Protein 3PYF (pdb70)

Secondary structure (DSSP, 8-state):
-EEEEEEEEEEEEEEEPPP-TTS---EEEEEEEEEEEEEEEEEE-SS-EEEEESTTGGGS--STTSHHHHHHHHHHHHTT----EEEEEEE-SPTTSSS-HHHHHHHHHHHHHHHHTT----HHHHHHHHHHH-TTHHHHHHBSEEEE-SSSSPPEEE--SS-EEEEEEE-SS---HHHHHHHHHHHHHHS-------HHHHHHHHHHT-HHHHGGG-EETTHHHHHHH-THHHHHHHHHHHTT-SEEEE-TTSSEEEEEESSHHHHHHHHHHHHHTTSSSEEEEEEE--B-SEE-

InterPro domains:
  IPR004424 4-diphosphocytidyl-2C-methyl-D-erythritol kinase [MF_00061] (18-304)
  IPR004424 4-diphosphocytidyl-2C-methyl-D-erythritol kinase [PIRSF010376] (18-303)
  IPR004424 4-diphosphocytidyl-2C-methyl-D-erythritol kinase [TIGR00154] (18-286)
  IPR006204 GHMP kinase N-terminal domain [PF00288] (82-160)
  IPR013750 GHMP kinase, C-terminal domain [PF08544] (219-292)
  IPR014721 Small ribosomal subunit protein uS5 domain 2-type fold, subgroup [G3DSA:3.30.230.10] (2-175)
  IPR020568 Ribosomal protein uS5 domain 2-type superfamily [SSF54211] (17-171)
  IPR036554 GHMP kinase, C-terminal domain superfamily [G3DSA:3.30.70.890] (176-318)
  IPR036554 GHMP kinase, C-terminal domain superfamily [SSF55060] (179-299)

Sequence (296 aa):
SVTVRVPGKVNLYLAVGDRREDGYHELTTVFHAVSLVDEVTVRNADVLSLELVGEGADQLPTDERNLAWQAAELMAEHVGRAPDVSIMIDKSIPVAGGMAGGSADAAAVLVAMNSLWELNVPRRDLRMLAARLGSDVPFALHGGTALGTGRGEELATVLSRNTFHWVLAFADSGLLTSAVYNELDRLREVGDPPRLGEPGPVLAALAAGDPDQLAPLLGNEMQAAAVSLDPALARALRAGVEAGALAGIVSGSGPTCAFLCTSASSAIDVGAQLSGAGVCRTVRVATGPVPGARVV

Solvent-accessible surface area: 12961 Å² total; per-residue (Å²): 101,20,45,0,72,0,4,0,21,0,10,0,8,8,18,2,22,86,144,114,128,159,31,90,11,82,45,47,9,0,23,0,0,0,39,3,18,0,56,0,31,0,140,97,37,136,106,19,53,14,104,19,55,41,131,14,6,139,122,48,41,71,44,101,179,10,41,0,36,60,0,0,68,20,0,0,118,72,50,75,106,55,32,58,0,22,4,80,0,74,11,47,1,15,21,79,2,35,2,26,11,34,13,0,1,0,0,0,0,0,17,0,0,16,42,24,18,141,60,110,23,56,106,150,38,5,98,79,0,0,64,148,23,22,110,44,0,31,5,6,3,63,0,20,1,0,37,6,79,24,128,68,105,132,39,52,81,14,144,29,189,70,65,1,42,0,0,0,0,2,22,114,91,45,54,138,78,72,41,0,55,98,18,1,22,113,38,39,152,110,40,140,24,95,137,46,57,130,26,42,67,3,41,53,0,0,46,42,5,51,24,91,79,0,6,106,59,16,5,9,8,6,38,28,0,0,36,49,76,50,76,45,11,31,133,6,18,133,16,0,66,144,10,42,6,57,18,17,11,0,1,15,9,10,9,0,2,0,0,0,1,67,43,52,87,25,3,113,78,1,6,65,89,3,74,72,68,57,68,23,112,23,31,87,73,4,47,0,40,26,75,7,7,71,76,95

Structure (mmCIF, N/CA/C/O backbone):
data_3PYF
#
_entry.id   3PYF
#
_cell.length_a   52.960
_cell.length_b   73.485
_cell.length_c   106.333
_cell.angle_alpha   90.00
_cell.angle_beta   90.00
_cell.angle_gamma   90.00
#
_symmetry.space_group_name_H-M   'P 21 21 21'
#
loop_
_entity.id
_entity.type
_entity.pdbx_description
1 polymer '4-diphosphocytidyl-2-C-methyl-D-erythritol kinase'
2 non-polymer 'PHOSPHOAMINOPHOSPHONIC ACID-ADENYLATE ESTER'
3 water water
#
loop_
_atom_site.group_PDB
_atom_site.id
_atom_site.type_symbol
_atom_site.label_atom_id
_atom_site.label_alt_id
_atom_site.label_comp_id
_atom_site.label_asym_id
_atom_site.label_entity_id
_atom_site.label_seq_id
_atom_site.pdbx_PDB_ins_code
_atom_site.Cartn_x
_atom_site.Cartn_y
_atom_site.Cartn_z
_atom_site.occupancy
_atom_site.B_iso_or_equiv
_atom_site.auth_seq_id
_atom_site.auth_comp_id
_atom_site.auth_asym_id
_atom_site.auth_atom_id
_atom_site.pdbx_PDB_model_num
ATOM 1 N N . SER A 1 5 ? 8.404 6.117 15.773 1.00 28.69 5 SER A N 1
ATOM 2 C CA . SER A 1 5 ? 7.762 4.891 14.987 1.00 26.61 5 SER A CA 1
ATOM 3 C C . SER A 1 5 ? 8.153 3.388 15.287 1.00 24.72 5 SER A C 1
ATOM 4 O O . SER A 1 5 ? 9.354 3.073 15.460 1.00 23.45 5 SER A O 1
ATOM 7 N N . VAL A 1 6 ? 7.163 2.436 15.401 1.00 20.09 6 VAL A N 1
ATOM 8 C CA . VAL A 1 6 ? 7.489 1.037 15.723 1.00 18.92 6 VAL A CA 1
ATOM 9 C C . VAL A 1 6 ? 6.749 0.172 14.710 1.00 15.52 6 VAL A C 1
ATOM 10 O O . VAL A 1 6 ? 5.579 0.465 14.415 1.00 19.59 6 VAL A O 1
ATOM 14 N N . THR A 1 7 ? 7.466 -0.828 14.227 1.00 16.92 7 THR A N 1
ATOM 15 C CA . THR A 1 7 ? 6.829 -1.775 13.260 1.00 15.77 7 THR A CA 1
ATOM 16 C C . THR A 1 7 ? 6.811 -3.135 13.955 1.00 14.30 7 THR A C 1
ATOM 17 O O . THR A 1 7 ? 7.821 -3.612 14.512 1.00 16.23 7 THR A O 1
ATOM 21 N N . VAL A 1 8 ? 5.630 -3.797 13.854 1.00 14.47 8 VAL A N 1
ATOM 22 C CA . VAL A 1 8 ? 5.460 -5.126 14.354 1.00 13.94 8 VAL A CA 1
ATOM 23 C C . VAL A 1 8 ? 5.024 -6.091 13.223 1.00 12.68 8 VAL A C 1
ATOM 24 O O . VAL A 1 8 ? 4.161 -5.751 12.426 1.00 15.98 8 VAL A O 1
ATOM 28 N N . ARG A 1 9 ? 5.695 -7.208 13.198 1.00 13.46 9 ARG A N 1
ATOM 29 C CA . ARG A 1 9 ? 5.380 -8.265 12.218 1.00 11.66 9 ARG A CA 1
ATOM 30 C C . ARG A 1 9 ? 4.429 -9.280 12.945 1.00 13.46 9 ARG A C 1
ATOM 31 O O . ARG A 1 9 ? 4.673 -9.679 14.120 1.00 14.64 9 ARG A O 1
ATOM 39 N N . VAL A 1 10 ? 3.387 -9.733 12.253 1.00 13.48 10 VAL A N 1
ATOM 40 C CA . VAL A 1 10 ? 2.463 -10.653 12.902 1.00 11.57 10 VAL A CA 1
ATOM 41 C C . VAL A 1 10 ? 1.988 -11.634 11.802 1.00 12.43 10 VAL A C 1
ATOM 42 O O . VAL A 1 10 ? 1.731 -11.217 10.688 1.00 12.78 10 VAL A O 1
ATOM 46 N N . PRO A 1 11 ? 1.882 -12.925 12.165 1.00 13.46 11 PRO A N 1
ATOM 47 C CA . PRO A 1 11 ? 1.561 -13.932 11.127 1.00 13.16 11 PRO A CA 1
ATOM 48 C C . PRO A 1 11 ? 0.075 -14.265 11.032 1.00 14.44 11 PRO A C 1
ATOM 49 O O . PRO A 1 11 ? -0.691 -14.058 11.959 1.00 13.17 11 PRO A O 1
ATOM 53 N N . GLY A 1 12 ? -0.315 -14.846 9.894 1.00 12.92 12 GLY A N 1
ATOM 54 C CA . GLY A 1 12 ? -1.653 -15.438 9.785 1.00 13.88 12 GLY A CA 1
ATOM 55 C C . GLY A 1 12 ? -1.595 -16.868 10.365 1.00 15.01 12 GLY A C 1
ATOM 56 O O . GLY A 1 12 ? -0.538 -17.372 10.667 1.00 14.21 12 GLY A O 1
ATOM 57 N N . LYS A 1 13 ? -2.746 -17.515 10.500 1.00 14.69 13 LYS A N 1
ATOM 58 C CA . LYS A 1 13 ? -2.796 -18.851 11.103 1.00 13.30 13 LYS A CA 1
ATOM 59 C C . LYS A 1 13 ? -3.533 -19.798 10.223 1.00 15.54 13 LYS A C 1
ATOM 60 O O . LYS A 1 13 ? -4.425 -19.413 9.345 1.00 14.29 13 LYS A O 1
ATOM 66 N N . VAL A 1 14 ? -3.200 -21.053 10.481 1.00 15.37 14 VAL A N 1
ATOM 67 C CA . VAL A 1 14 ? -3.949 -22.166 9.885 1.00 15.13 14 VAL A CA 1
ATOM 68 C C . VAL A 1 14 ? -4.348 -23.077 11.028 1.00 14.49 14 VAL A C 1
ATOM 69 O O . VAL A 1 14 ? -3.595 -23.133 12.036 1.00 15.80 14 VAL A O 1
ATOM 73 N N . ASN A 1 15 ? -5.506 -23.771 10.885 1.00 13.26 15 ASN A N 1
ATOM 74 C CA . ASN A 1 15 ? -5.878 -24.702 11.994 1.00 12.93 15 ASN A CA 1
ATOM 75 C C . ASN A 1 15 ? -5.387 -26.082 11.480 1.00 15.73 15 ASN A C 1
ATOM 76 O O . ASN A 1 15 ? -5.884 -26.536 10.457 1.00 17.70 15 ASN A O 1
ATOM 81 N N . LEU A 1 16 ? -4.517 -26.748 12.241 1.00 13.53 16 LEU A N 1
ATOM 82 C CA . LEU A 1 16 ? -4.108 -28.112 11.862 1.00 15.00 16 LEU A CA 1
ATOM 83 C C . LEU A 1 16 ? -5.117 -29.184 12.261 1.00 14.93 16 LEU A C 1
ATOM 84 O O . LEU A 1 16 ? -5.133 -30.286 11.639 1.00 14.97 16 LEU A O 1
ATOM 89 N N . TYR A 1 17 ? -5.894 -28.892 13.294 1.00 15.36 17 TYR A N 1
ATOM 90 C CA . TYR A 1 17 ? -6.857 -29.775 13.937 1.00 15.59 17 TYR A CA 1
ATOM 91 C C . TYR A 1 17 ? -7.971 -28.929 14.451 1.00 17.80 17 TYR A C 1
ATOM 92 O O . TYR A 1 17 ? -7.736 -27.889 15.140 1.00 16.12 17 TYR A O 1
ATOM 101 N N . LEU A 1 18 ? -9.208 -29.337 14.131 1.00 16.41 18 LEU A N 1
ATOM 102 C CA . LEU A 1 18 ? -10.339 -28.663 14.701 1.00 17.62 18 LEU A CA 1
ATOM 103 C C . LEU A 1 18 ? -11.478 -29.643 14.925 1.00 17.56 18 LEU A C 1
ATOM 104 O O . LEU A 1 18 ? -11.970 -30.216 14.017 1.00 18.24 18 LEU A O 1
ATOM 109 N N . ALA A 1 19 ? -11.801 -29.858 16.199 1.00 18.90 19 ALA A N 1
ATOM 110 C CA . ALA A 1 19 ? -12.899 -30.665 16.604 1.00 21.96 19 ALA A CA 1
ATOM 111 C C . ALA A 1 19 ? -13.999 -29.736 17.064 1.00 18.91 19 ALA A C 1
ATOM 112 O O . ALA A 1 19 ? -13.808 -28.755 17.747 1.00 22.52 19 ALA A O 1
ATOM 114 N N . VAL A 1 20 ? -15.232 -30.006 16.618 1.00 24.52 20 VAL A N 1
ATOM 115 C CA . VAL A 1 20 ? -16.289 -29.025 16.882 1.00 24.82 20 VAL A CA 1
ATOM 116 C C . VAL A 1 20 ? -17.359 -29.810 17.679 1.00 28.48 20 VAL A C 1
ATOM 117 O O . VAL A 1 20 ? -17.827 -30.820 17.202 1.00 25.97 20 VAL A O 1
ATOM 121 N N . GLY A 1 21 ? -17.635 -29.336 18.870 1.00 30.43 21 GLY A N 1
ATOM 122 C CA . GLY A 1 21 ? -18.599 -30.004 19.771 1.00 35.06 21 GLY A CA 1
ATOM 123 C C . GLY A 1 21 ? -19.978 -29.993 19.145 1.00 37.51 21 GLY A C 1
ATOM 124 O O . GLY A 1 21 ? -20.278 -29.128 18.310 1.00 36.86 21 GLY A O 1
ATOM 125 N N . ASP A 1 22 ? -20.794 -30.984 19.513 1.00 39.89 22 ASP A N 1
ATOM 126 C CA . ASP A 1 22 ? -22.202 -31.038 19.089 1.00 42.39 22 ASP A CA 1
ATOM 127 C C . ASP A 1 22 ? -22.923 -29.758 19.451 1.00 43.28 22 ASP A C 1
ATOM 128 O O . ASP A 1 22 ? -22.682 -29.202 20.511 1.00 43.73 22 ASP A O 1
ATOM 133 N N . ARG A 1 23 ? -23.795 -29.255 18.575 1.00 45.30 23 ARG A N 1
ATOM 134 C CA . ARG A 1 23 ? -24.524 -28.029 18.909 1.00 47.75 23 ARG A CA 1
ATOM 135 C C . ARG A 1 23 ? -25.197 -28.229 20.272 1.00 49.77 23 ARG A C 1
ATOM 136 O O . ARG A 1 23 ? -25.674 -29.320 20.547 1.00 49.59 23 ARG A O 1
ATOM 144 N N . ARG A 1 24 ? -25.153 -27.206 21.126 1.00 52.33 24 ARG A N 1
ATOM 145 C CA . ARG A 1 24 ? -26.030 -27.125 22.302 1.00 55.99 24 ARG A CA 1
ATOM 146 C C . ARG A 1 24 ? -26.901 -25.859 22.108 1.00 58.05 24 ARG A C 1
ATOM 147 O O . ARG A 1 24 ? -27.575 -25.732 21.075 1.00 57.88 24 ARG A O 1
ATOM 155 N N . GLU A 1 25 ? -26.874 -24.922 23.068 1.00 60.51 25 GLU A N 1
ATOM 156 C CA . GLU A 1 25 ? -27.581 -23.629 22.922 1.00 61.91 25 GLU A CA 1
ATOM 157 C C . GLU A 1 25 ? -26.933 -22.457 23.711 1.00 62.67 25 GLU A C 1
ATOM 158 O O . GLU A 1 25 ? -26.062 -22.675 24.566 1.00 63.24 25 GLU A O 1
ATOM 164 N N . ASP A 1 26 ? -27.275 -21.216 23.356 1.00 62.91 26 ASP A N 1
ATOM 165 C CA . ASP A 1 26 ? -28.069 -20.937 22.152 1.00 63.19 26 ASP A CA 1
ATOM 166 C C . ASP A 1 26 ? -27.247 -21.222 20.900 1.00 62.15 26 ASP A C 1
ATOM 167 O O . ASP A 1 26 ? -26.615 -20.323 20.322 1.00 62.95 26 ASP A O 1
ATOM 172 N N . GLY A 1 27 ? -27.240 -22.503 20.524 1.00 60.79 27 GLY A N 1
ATOM 173 C CA . GLY A 1 27 ? -26.617 -22.962 19.291 1.00 58.61 27 GLY A CA 1
ATOM 174 C C . GLY A 1 27 ? -25.102 -22.853 19.267 1.00 57.14 27 GLY A C 1
ATOM 175 O O . GLY A 1 27 ? -24.512 -22.460 18.253 1.00 57.28 27 GLY A O 1
ATOM 176 N N . TYR A 1 28 ? -24.465 -23.212 20.372 1.00 54.57 28 TYR A N 1
ATOM 177 C CA . TYR A 1 28 ? -23.029 -23.053 20.447 1.00 51.79 28 TYR A CA 1
ATOM 178 C C . TYR A 1 28 ? -22.312 -24.344 20.138 1.00 49.40 28 TYR A C 1
ATOM 179 O O . TYR A 1 28 ? -22.855 -25.427 20.401 1.00 48.43 28 TYR A O 1
ATOM 188 N N . HIS A 1 29 ? -21.097 -24.234 19.564 1.00 45.18 29 HIS A N 1
ATOM 189 C CA . HIS A 1 29 ? -20.228 -25.406 19.426 1.00 41.91 29 HIS A CA 1
ATOM 190 C C . HIS A 1 29 ? -18.908 -25.105 20.146 1.00 39.63 29 HIS A C 1
ATOM 191 O O . HIS A 1 29 ? -18.273 -24.035 19.903 1.00 39.21 29 HIS A O 1
ATOM 198 N N . GLU A 1 30 ? -18.526 -26.021 21.040 1.00 37.51 30 GLU A N 1
ATOM 199 C CA . GLU A 1 30 ? -17.254 -25.891 21.796 1.00 37.01 30 GLU A CA 1
ATOM 200 C C . GLU A 1 30 ? -16.130 -26.305 20.847 1.00 32.10 30 GLU A C 1
ATOM 201 O O . GLU A 1 30 ? -16.263 -27.350 20.184 1.00 32.33 30 GLU A O 1
ATOM 207 N N . LEU A 1 31 ? -15.043 -25.519 20.779 1.00 30.57 31 LEU A N 1
ATOM 208 C CA . LEU A 1 31 ? -14.022 -25.800 19.730 1.00 26.08 31 LEU A CA 1
ATOM 209 C C . LEU A 1 31 ? -12.764 -26.259 20.399 1.00 26.48 31 LEU A C 1
ATOM 210 O O . LEU A 1 31 ? -12.361 -25.624 21.397 1.00 26.97 31 LEU A O 1
ATOM 215 N N . THR A 1 32 ? -12.165 -27.317 19.872 1.00 23.10 32 THR A N 1
ATOM 216 C CA . THR A 1 32 ? -10.784 -27.626 20.275 1.00 22.70 32 THR A CA 1
ATOM 217 C C . THR A 1 32 ? -9.890 -27.580 19.059 1.00 21.03 32 THR A C 1
ATOM 218 O O . THR A 1 32 ? -10.167 -28.222 18.057 1.00 19.02 32 THR A O 1
ATOM 222 N N . THR A 1 33 ? -8.905 -26.689 19.158 1.00 20.30 33 THR A N 1
ATOM 223 C CA . THR A 1 33 ? -8.151 -26.402 17.929 1.00 19.65 33 THR A CA 1
ATOM 224 C C . THR A 1 33 ? -6.697 -26.441 18.141 1.00 19.62 33 THR A C 1
ATOM 225 O O . THR A 1 33 ? -6.252 -26.012 19.214 1.00 18.67 33 THR A O 1
ATOM 229 N N . VAL A 1 34 ? -5.962 -26.916 17.128 1.00 14.88 34 VAL A N 1
ATOM 230 C CA . VAL A 1 34 ? -4.549 -26.691 17.126 1.00 13.04 34 VAL A CA 1
ATOM 231 C C . VAL A 1 34 ? -4.274 -25.538 16.093 1.00 14.76 34 VAL A C 1
ATOM 232 O O . VAL A 1 34 ? -4.402 -25.713 14.915 1.00 14.90 34 VAL A O 1
ATOM 236 N N . PHE A 1 35 ? -3.784 -24.434 16.618 1.00 14.11 35 PHE A N 1
ATOM 237 C CA . PHE A 1 35 ? -3.512 -23.225 15.835 1.00 14.39 35 PHE A CA 1
ATOM 238 C C . PHE A 1 35 ? -2.089 -23.229 15.431 1.00 12.67 35 PHE A C 1
ATOM 239 O O . PHE A 1 35 ? -1.202 -23.648 16.237 1.00 13.80 35 PHE A O 1
ATOM 247 N N . HIS A 1 36 ? -1.745 -22.847 14.169 1.00 11.95 36 HIS A N 1
ATOM 248 C CA . HIS A 1 36 ? -0.350 -22.916 13.745 1.00 11.14 36 HIS A CA 1
ATOM 249 C C . HIS A 1 36 ? -0.087 -21.615 13.003 1.00 13.02 36 HIS A C 1
ATOM 250 O O . HIS A 1 36 ? -0.742 -21.335 11.982 1.00 14.73 36 HIS A O 1
ATOM 257 N N . ALA A 1 37 ? 0.881 -20.827 13.498 1.00 12.06 37 ALA A N 1
ATOM 258 C CA . ALA A 1 37 ? 1.232 -19.558 12.773 1.00 13.15 37 ALA A CA 1
ATOM 259 C C . ALA A 1 37 ? 2.216 -19.842 11.683 1.00 13.81 37 ALA A C 1
ATOM 260 O O . ALA A 1 37 ? 3.146 -20.613 11.830 1.00 13.13 37 ALA A O 1
ATOM 262 N N . VAL A 1 38 ? 1.984 -19.228 10.528 1.00 13.20 38 VAL A N 1
ATOM 263 C CA . VAL A 1 38 ? 2.774 -19.480 9.331 1.00 12.99 38 VAL A CA 1
ATOM 264 C C . VAL A 1 38 ? 3.224 -18.152 8.713 1.00 13.50 38 VAL A C 1
ATOM 265 O O . VAL A 1 38 ? 2.660 -17.121 9.032 1.00 13.69 38 VAL A O 1
ATOM 269 N N . SER A 1 39 ? 4.220 -18.263 7.836 1.00 12.84 39 SER A N 1
ATOM 270 C CA . SER A 1 39 ? 4.998 -17.098 7.406 1.00 12.61 39 SER A CA 1
ATOM 271 C C . SER A 1 39 ? 4.316 -16.274 6.296 1.00 14.45 39 SER A C 1
ATOM 272 O O . SER A 1 39 ? 5.033 -15.690 5.405 1.00 16.52 39 SER A O 1
ATOM 275 N N . LEU A 1 40 ? 2.994 -16.163 6.329 1.00 14.71 40 LEU A N 1
ATOM 276 C CA . LEU A 1 40 ? 2.349 -15.086 5.512 1.00 13.82 40 LEU A CA 1
ATOM 277 C C . LEU A 1 40 ? 2.057 -14.043 6.600 1.00 14.74 40 LEU A C 1
ATOM 278 O O . LEU A 1 40 ? 1.397 -14.376 7.596 1.00 14.08 40 LEU A O 1
ATOM 283 N N . VAL A 1 41 ? 2.555 -12.820 6.381 1.00 14.75 41 VAL A N 1
ATOM 284 C CA . VAL A 1 41 ? 2.540 -11.886 7.535 1.00 15.57 41 VAL A CA 1
ATOM 285 C C . VAL A 1 41 ? 1.992 -10.542 7.141 1.00 15.67 41 VAL A C 1
ATOM 286 O O . VAL A 1 41 ? 1.974 -10.185 5.935 1.00 17.15 41 VAL A O 1
ATOM 290 N N . ASP A 1 42 ? 1.563 -9.771 8.154 1.00 13.93 42 ASP A N 1
ATOM 291 C CA . ASP A 1 42 ? 1.348 -8.320 7.965 1.00 13.80 42 ASP A CA 1
ATOM 292 C C . ASP A 1 42 ? 2.432 -7.626 8.802 1.00 15.20 42 ASP A C 1
ATOM 293 O O . ASP A 1 42 ? 2.955 -8.192 9.818 1.00 14.73 42 ASP A O 1
ATOM 298 N N . GLU A 1 43 ? 2.779 -6.417 8.392 1.00 15.10 43 GLU A N 1
ATOM 299 C CA . GLU A 1 43 ? 3.636 -5.556 9.203 1.00 15.74 43 GLU A CA 1
ATOM 300 C C . GLU A 1 43 ? 2.895 -4.294 9.483 1.00 15.57 43 GLU A C 1
ATOM 301 O O . GLU A 1 43 ? 2.378 -3.577 8.573 1.00 17.67 43 GLU A O 1
ATOM 307 N N . VAL A 1 44 ? 2.790 -3.996 10.768 1.00 15.06 44 VAL A N 1
ATOM 308 C CA . VAL A 1 44 ? 2.014 -2.870 11.268 1.00 14.09 44 VAL A CA 1
ATOM 309 C C . VAL A 1 44 ? 2.932 -1.824 11.873 1.00 14.77 44 VAL A C 1
ATOM 310 O O . VAL A 1 44 ? 3.712 -2.142 12.725 1.00 17.55 44 VAL A O 1
ATOM 314 N N . THR A 1 45 ? 2.845 -0.626 11.329 1.00 14.92 45 THR A N 1
ATOM 315 C CA . THR A 1 45 ? 3.725 0.486 11.802 1.00 15.91 45 THR A CA 1
ATOM 316 C C . THR A 1 45 ? 2.881 1.556 12.461 1.00 16.09 45 THR A C 1
ATOM 317 O O . THR A 1 45 ? 1.889 2.043 11.931 1.00 16.81 45 THR A O 1
ATOM 321 N N . VAL A 1 46 ? 3.247 1.903 13.721 1.00 18.27 46 VAL A N 1
ATOM 322 C CA . VAL A 1 46 ? 2.458 2.823 14.537 1.00 17.49 46 VAL A CA 1
ATOM 323 C C . VAL A 1 46 ? 3.380 3.988 14.909 1.00 18.43 46 VAL A C 1
ATOM 324 O O . VAL A 1 46 ? 4.503 3.770 15.204 1.00 19.51 46 VAL A O 1
ATOM 328 N N . ARG A 1 47 ? 2.832 5.202 14.774 1.00 19.47 47 ARG A N 1
ATOM 329 C CA . ARG A 1 47 ? 3.594 6.400 15.131 1.00 21.41 47 ARG A CA 1
ATOM 330 C C . ARG A 1 47 ? 2.731 7.249 15.983 1.00 21.44 47 ARG A C 1
ATOM 331 O O . ARG A 1 47 ? 1.531 7.154 15.949 1.00 19.82 47 ARG A O 1
ATOM 339 N N . ASN A 1 48 ? 3.314 8.177 16.776 1.00 22.49 48 ASN A N 1
ATOM 340 C CA . ASN A 1 48 ? 2.406 9.151 17.396 1.00 23.99 48 ASN A CA 1
ATOM 341 C C . ASN A 1 48 ? 1.727 10.089 16.379 1.00 25.16 48 ASN A C 1
ATOM 342 O O . ASN A 1 48 ? 2.291 10.394 15.303 1.00 27.20 48 ASN A O 1
ATOM 347 N N . ALA A 1 49 ? 0.525 10.552 16.681 1.00 24.93 49 ALA A N 1
ATOM 348 C CA . ALA A 1 49 ? -0.188 11.408 15.755 1.00 26.97 49 ALA A CA 1
ATOM 349 C C . ALA A 1 49 ? -1.109 12.318 16.542 1.00 29.05 49 ALA A C 1
ATOM 350 O O . ALA A 1 49 ? -1.205 12.198 17.752 1.00 28.55 49 ALA A O 1
ATOM 352 N N . ASP A 1 50 ? -1.755 13.246 15.850 1.00 29.61 50 ASP A N 1
ATOM 353 C CA . ASP A 1 50 ? -2.733 14.090 16.484 1.00 31.20 50 ASP A CA 1
ATOM 354 C C . ASP A 1 50 ? -4.025 13.441 16.769 1.00 30.38 50 ASP A C 1
ATOM 355 O O . ASP A 1 50 ? -4.700 13.801 17.749 1.00 28.97 50 ASP A O 1
ATOM 360 N N . VAL A 1 51 ? -4.415 12.493 15.882 1.00 28.03 51 VAL A N 1
ATOM 361 C CA . VAL A 1 51 ? -5.694 11.830 15.991 1.00 26.86 51 VAL A CA 1
ATOM 362 C C . VAL A 1 51 ? -5.438 10.377 15.552 1.00 25.03 51 VAL A C 1
ATOM 363 O O . VAL A 1 51 ? -4.540 10.168 14.799 1.00 25.78 51 VAL A O 1
ATOM 367 N N . LEU A 1 52 ? -6.228 9.442 16.068 1.00 25.28 52 LEU A N 1
ATOM 368 C CA . LEU A 1 52 ? -6.213 8.036 15.535 1.00 22.05 52 LEU A CA 1
ATOM 369 C C . LEU A 1 52 ? -6.492 7.999 14.003 1.00 22.86 52 LEU A C 1
ATOM 370 O O . LEU A 1 52 ? -7.474 8.556 13.533 1.00 24.53 52 LEU A O 1
ATOM 375 N N . SER A 1 53 ? -5.651 7.325 13.220 1.00 23.09 53 SER A N 1
ATOM 376 C CA . SER A 1 53 ? -5.949 7.070 11.798 1.00 24.39 53 SER A CA 1
ATOM 377 C C . SER A 1 53 ? -5.437 5.709 11.455 1.00 21.69 53 SER A C 1
ATOM 378 O O . SER A 1 53 ? -4.554 5.170 12.152 1.00 20.91 53 SER A O 1
ATOM 381 N N . LEU A 1 54 ? -5.973 5.148 10.361 1.00 20.82 54 LEU A N 1
ATOM 382 C CA . LEU A 1 54 ? -5.575 3.809 9.972 1.00 20.97 54 LEU A CA 1
ATOM 383 C C . LEU A 1 54 ? -5.550 3.735 8.420 1.00 20.96 54 LEU A C 1
ATOM 384 O O . LEU A 1 54 ? -6.457 4.245 7.737 1.00 22.41 54 LEU A O 1
ATOM 389 N N . GLU A 1 55 ? -4.476 3.170 7.888 1.00 20.60 55 GLU A N 1
ATOM 390 C CA . GLU A 1 55 ? -4.417 2.933 6.413 1.00 20.28 55 GLU A CA 1
ATOM 391 C C . GLU A 1 55 ? -3.847 1.540 6.171 1.00 19.04 55 GLU A C 1
ATOM 392 O O . GLU A 1 55 ? -3.049 1.092 6.947 1.00 18.43 55 GLU A O 1
ATOM 398 N N . LEU A 1 56 ? -4.272 0.896 5.095 1.00 19.77 56 LEU A N 1
ATOM 399 C CA . LEU A 1 56 ? -3.781 -0.427 4.780 1.00 20.32 56 LEU A CA 1
ATOM 400 C C . LEU A 1 56 ? -3.355 -0.428 3.342 1.00 19.99 56 LEU A C 1
ATOM 401 O O . LEU A 1 56 ? -4.020 0.192 2.482 1.00 20.43 56 LEU A O 1
ATOM 406 N N . VAL A 1 57 ? -2.278 -1.151 3.072 1.00 19.89 57 VAL A N 1
ATOM 407 C CA . VAL A 1 57 ? -1.784 -1.318 1.685 1.00 20.64 57 VAL A CA 1
ATOM 408 C C . VAL A 1 57 ? -1.531 -2.798 1.442 1.00 20.40 57 VAL A C 1
ATOM 409 O O . VAL A 1 57 ? -1.219 -3.550 2.389 1.00 23.29 57 VAL A O 1
ATOM 413 N N . GLY A 1 58 ? -1.678 -3.257 0.204 1.00 18.44 58 GLY A N 1
ATOM 414 C CA . GLY A 1 58 ? -1.394 -4.605 -0.144 1.00 19.36 58 GLY A CA 1
ATOM 415 C C . GLY A 1 58 ? -2.582 -5.225 -0.864 1.00 18.84 58 GLY A C 1
ATOM 416 O O . GLY A 1 58 ? -3.630 -4.596 -0.980 1.00 19.42 58 GLY A O 1
ATOM 417 N N . GLU A 1 59 ? -2.430 -6.453 -1.359 1.00 20.34 59 GLU A N 1
ATOM 418 C CA . GLU A 1 59 ? -3.526 -6.995 -2.213 1.00 20.76 59 GLU A CA 1
ATOM 419 C C . GLU A 1 59 ? -4.761 -7.182 -1.374 1.00 22.28 59 GLU A C 1
ATOM 420 O O . GLU A 1 59 ? -4.646 -7.692 -0.287 1.00 24.36 59 GLU A O 1
ATOM 426 N N . GLY A 1 60 ? -5.895 -6.711 -1.843 1.00 22.20 60 GLY A N 1
ATOM 427 C CA . GLY A 1 60 ? -7.173 -6.882 -1.068 1.00 22.51 60 GLY A CA 1
ATOM 428 C C . GLY A 1 60 ? -7.362 -5.793 -0.012 1.00 21.22 60 GLY A C 1
ATOM 429 O O . GLY A 1 60 ? -8.455 -5.637 0.518 1.00 20.55 60 GLY A O 1
ATOM 430 N N . ALA A 1 61 ? -6.347 -4.971 0.248 1.00 19.98 61 ALA A N 1
ATOM 431 C CA . ALA A 1 61 ? -6.463 -4.030 1.368 1.00 20.26 61 ALA A CA 1
ATOM 432 C C . ALA A 1 61 ? -7.530 -2.963 1.158 1.00 22.86 61 ALA A C 1
ATOM 433 O O . ALA A 1 61 ? -8.167 -2.511 2.137 1.00 22.45 61 ALA A O 1
ATOM 435 N N . ASP A 1 62 ? -7.698 -2.564 -0.115 1.00 25.02 62 ASP A N 1
ATOM 436 C CA . ASP A 1 62 ? -8.778 -1.693 -0.479 1.00 27.57 62 ASP A CA 1
ATOM 437 C C . ASP A 1 62 ? -10.179 -2.203 -0.109 1.00 27.68 62 ASP A C 1
ATOM 438 O O . ASP A 1 62 ? -11.086 -1.402 0.031 1.00 30.62 62 ASP A O 1
ATOM 443 N N . GLN A 1 63 ? -10.364 -3.496 0.168 1.00 26.15 63 GLN A N 1
ATOM 444 C CA . GLN A 1 63 ? -11.679 -3.985 0.600 1.00 24.79 63 GLN A CA 1
ATOM 445 C C . GLN A 1 63 ? -11.984 -3.714 2.062 1.00 25.04 63 GLN A C 1
ATOM 446 O O . GLN A 1 63 ? -13.063 -4.075 2.508 1.00 26.42 63 GLN A O 1
ATOM 452 N N . LEU A 1 64 ? -11.002 -3.216 2.818 1.00 22.54 64 LEU A N 1
ATOM 453 C CA . LEU A 1 64 ? -11.162 -3.213 4.275 1.00 22.61 64 LEU A CA 1
ATOM 454 C C . LEU A 1 64 ? -11.509 -1.835 4.851 1.00 22.85 64 LEU A C 1
ATOM 455 O O . LEU A 1 64 ? -10.981 -0.844 4.389 1.00 21.90 64 LEU A O 1
ATOM 460 N N . PRO A 1 65 ? -12.345 -1.818 5.892 1.00 24.54 65 PRO A N 1
ATOM 461 C CA . PRO A 1 65 ? -12.689 -0.571 6.555 1.00 24.84 65 PRO A CA 1
ATOM 462 C C . PRO A 1 65 ? -11.473 0.045 7.225 1.00 25.47 65 PRO A C 1
ATOM 463 O O . PRO A 1 65 ? -10.538 -0.670 7.599 1.00 23.97 65 PRO A O 1
ATOM 467 N N . THR A 1 66 ? -11.470 1.374 7.317 1.00 25.48 66 THR A N 1
ATOM 468 C CA . THR A 1 66 ? -10.366 2.109 7.967 1.00 26.32 66 THR A CA 1
ATOM 469 C C . THR A 1 66 ? -10.897 2.884 9.171 1.00 26.26 66 THR A C 1
ATOM 470 O O . THR A 1 66 ? -10.302 3.868 9.592 1.00 29.32 66 THR A O 1
ATOM 474 N N . ASP A 1 67 ? -11.999 2.430 9.731 1.00 24.39 67 ASP A N 1
ATOM 475 C CA . ASP A 1 67 ? -12.600 3.063 10.924 1.00 24.48 67 ASP A CA 1
ATOM 476 C C . ASP A 1 67 ? -12.802 2.046 11.983 1.00 24.27 67 ASP A C 1
ATOM 477 O O . ASP A 1 67 ? -12.165 0.958 11.967 1.00 21.88 67 ASP A O 1
ATOM 482 N N . GLU A 1 68 ? -13.734 2.305 12.903 1.00 22.91 68 GLU A N 1
ATOM 483 C CA . GLU A 1 68 ? -13.909 1.433 14.046 1.00 23.82 68 GLU A CA 1
ATOM 484 C C . GLU A 1 68 ? -14.410 0.063 13.727 1.00 22.00 68 GLU A C 1
ATOM 485 O O . GLU A 1 68 ? -14.369 -0.779 14.590 1.00 21.62 68 GLU A O 1
ATOM 491 N N . ARG A 1 69 ? -14.873 -0.191 12.482 1.00 20.60 69 ARG A N 1
ATOM 492 C CA . ARG A 1 69 ? -15.241 -1.570 12.098 1.00 20.53 69 ARG A CA 1
ATOM 493 C C . ARG A 1 69 ? -13.972 -2.466 11.961 1.00 20.18 69 ARG A C 1
ATOM 494 O O . ARG A 1 69 ? -14.057 -3.737 12.033 1.00 20.86 69 ARG A O 1
ATOM 502 N N . ASN A 1 70 ? -12.814 -1.811 11.860 1.00 18.05 70 ASN A N 1
ATOM 503 C CA . ASN A 1 70 ? -11.532 -2.553 11.719 1.00 18.29 70 ASN A CA 1
ATOM 504 C C . ASN A 1 70 ? -10.996 -2.961 13.100 1.00 17.78 70 ASN A C 1
ATOM 505 O O . ASN A 1 70 ? -10.920 -2.109 13.992 1.00 18.30 70 ASN A O 1
ATOM 510 N N . LEU A 1 71 ? -10.717 -4.247 13.319 1.00 18.09 71 LEU A N 1
ATOM 511 C CA . LEU A 1 71 ? -10.272 -4.664 14.647 1.00 17.97 71 LEU A CA 1
ATOM 512 C C . LEU A 1 71 ? -8.998 -3.940 15.069 1.00 17.68 71 LEU A C 1
ATOM 513 O O . LEU A 1 71 ? -8.763 -3.800 16.294 1.00 18.64 71 LEU A O 1
ATOM 518 N N . ALA A 1 72 ? -8.139 -3.597 14.106 1.00 16.17 72 ALA A N 1
ATOM 519 C CA . ALA A 1 72 ? -6.884 -2.900 14.476 1.00 16.08 72 ALA A CA 1
ATOM 520 C C . ALA A 1 72 ? -7.196 -1.527 15.108 1.00 16.36 72 ALA A C 1
ATOM 521 O O . ALA A 1 72 ? -6.449 -1.037 16.021 1.00 14.92 72 ALA A O 1
ATOM 523 N N . TRP A 1 73 ? -8.206 -0.850 14.551 1.00 15.55 73 TRP A N 1
ATOM 524 C CA . TRP A 1 73 ? -8.695 0.422 15.136 1.00 16.52 73 TRP A CA 1
ATOM 525 C C . TRP A 1 73 ? -9.222 0.168 16.531 1.00 17.09 73 TRP A C 1
ATOM 526 O O . TRP A 1 73 ? -8.879 0.926 17.477 1.00 17.39 73 TRP A O 1
ATOM 537 N N . GLN A 1 74 ? -10.014 -0.908 16.739 1.00 15.99 74 GLN A N 1
ATOM 538 C CA . GLN A 1 74 ? -10.592 -1.170 18.049 1.00 17.21 74 GLN A CA 1
ATOM 539 C C . GLN A 1 74 ? -9.459 -1.478 19.045 1.00 16.23 74 GLN A C 1
ATOM 540 O O . GLN A 1 74 ? -9.567 -1.129 20.214 1.00 16.88 74 GLN A O 1
ATOM 546 N N . ALA A 1 75 ? -8.406 -2.137 18.557 1.00 14.79 75 ALA A N 1
ATOM 547 C CA . ALA A 1 75 ? -7.248 -2.457 19.377 1.00 14.78 75 ALA A CA 1
ATOM 548 C C . ALA A 1 75 ? -6.596 -1.198 19.865 1.00 14.73 75 ALA A C 1
ATOM 549 O O . ALA A 1 75 ? -6.224 -1.103 21.040 1.00 15.82 75 ALA A O 1
ATOM 551 N N . ALA A 1 76 ? -6.448 -0.244 18.996 1.00 14.69 76 ALA A N 1
ATOM 552 C CA . ALA A 1 76 ? -5.775 1.016 19.421 1.00 14.76 76 ALA A CA 1
ATOM 553 C C . ALA A 1 76 ? -6.646 1.700 20.472 1.00 15.44 76 ALA A C 1
ATOM 554 O O . ALA A 1 76 ? -6.099 2.264 21.467 1.00 17.44 76 ALA A O 1
ATOM 556 N N . GLU A 1 77 ? -7.964 1.712 20.272 1.00 16.44 77 GLU A N 1
ATOM 557 C CA . GLU A 1 77 ? -8.885 2.329 21.261 1.00 16.51 77 GLU A CA 1
ATOM 558 C C . GLU A 1 77 ? -8.809 1.597 22.591 1.00 18.54 77 GLU A C 1
ATOM 559 O O . GLU A 1 77 ? -8.729 2.241 23.680 1.00 20.34 77 GLU A O 1
ATOM 565 N N . LEU A 1 78 ? -8.733 0.253 22.584 1.00 14.59 78 LEU A N 1
ATOM 566 C CA . LEU A 1 78 ? -8.745 -0.481 23.838 1.00 16.36 78 LEU A CA 1
ATOM 567 C C . LEU A 1 78 ? -7.425 -0.313 24.570 1.00 16.67 78 LEU A C 1
ATOM 568 O O . LEU A 1 78 ? -7.453 -0.287 25.823 1.00 18.57 78 LEU A O 1
ATOM 573 N N . MET A 1 79 ? -6.312 -0.280 23.833 1.00 17.52 79 MET A N 1
ATOM 574 C CA . MET A 1 79 ? -4.979 -0.286 24.468 1.00 16.28 79 MET A CA 1
ATOM 575 C C . MET A 1 79 ? -4.889 1.089 25.134 1.00 18.44 79 MET A C 1
ATOM 576 O O . MET A 1 79 ? -4.483 1.218 26.305 1.00 20.71 79 MET A O 1
ATOM 581 N N . ALA A 1 80 ? -5.278 2.121 24.415 1.00 17.33 80 ALA A N 1
ATOM 582 C CA . ALA A 1 80 ? -5.161 3.473 25.013 1.00 19.49 80 ALA A CA 1
ATOM 583 C C . ALA A 1 80 ? -6.070 3.599 26.198 1.00 20.46 80 ALA A C 1
ATOM 584 O O . ALA A 1 80 ? -5.640 4.124 27.235 1.00 20.75 80 ALA A O 1
ATOM 586 N N . GLU A 1 81 ? -7.337 3.161 26.072 1.00 20.36 81 GLU A N 1
ATOM 587 C CA . GLU A 1 81 ? -8.252 3.318 27.234 1.00 21.13 81 GLU A CA 1
ATOM 588 C C . GLU A 1 81 ? -7.687 2.555 28.464 1.00 21.50 81 GLU A C 1
ATOM 589 O O . GLU A 1 81 ? -7.905 2.979 29.622 1.00 20.61 81 GLU A O 1
ATOM 595 N N . HIS A 1 82 ? -7.000 1.441 28.252 1.00 19.19 82 HIS A N 1
ATOM 596 C CA . HIS A 1 82 ? -6.510 0.647 29.317 1.00 19.46 82 HIS A CA 1
ATOM 597 C C . HIS A 1 82 ? -5.463 1.421 30.160 1.00 19.04 82 HIS A C 1
ATOM 598 O O . HIS A 1 82 ? -5.259 1.095 31.352 1.00 21.10 82 HIS A O 1
ATOM 605 N N . VAL A 1 83 ? -4.753 2.323 29.519 1.00 18.65 83 VAL A N 1
ATOM 606 C CA . VAL A 1 83 ? -3.714 3.099 30.250 1.00 19.77 83 VAL A CA 1
ATOM 607 C C . VAL A 1 83 ? -4.187 4.559 30.395 1.00 20.23 83 VAL A C 1
ATOM 608 O O . VAL A 1 83 ? -3.339 5.456 30.643 1.00 22.88 83 VAL A O 1
ATOM 612 N N . GLY A 1 84 ? -5.503 4.781 30.251 1.00 19.73 84 GLY A N 1
ATOM 613 C CA . GLY A 1 84 ? -6.173 6.125 30.522 1.00 20.74 84 GLY A CA 1
ATOM 614 C C . GLY A 1 84 ? -5.765 7.151 29.513 1.00 22.61 84 GLY A C 1
ATOM 615 O O . GLY A 1 84 ? -5.846 8.361 29.783 1.00 20.13 84 GLY A O 1
ATOM 616 N N . ARG A 1 85 ? -5.314 6.711 28.329 1.00 21.64 85 ARG A N 1
ATOM 617 C CA . ARG A 1 85 ? -4.808 7.650 27.334 1.00 20.44 85 ARG A CA 1
ATOM 618 C C . ARG A 1 85 ? -5.689 7.765 26.103 1.00 22.99 85 ARG A C 1
ATOM 619 O O . ARG A 1 85 ? -6.480 6.863 25.824 1.00 21.85 85 ARG A O 1
ATOM 627 N N . ALA A 1 86 ? -5.545 8.839 25.338 1.00 22.90 86 ALA A N 1
ATOM 628 C CA . ALA A 1 86 ? -6.253 8.887 24.046 1.00 21.51 86 ALA A CA 1
ATOM 629 C C . ALA A 1 86 ? -5.419 8.141 23.005 1.00 20.65 86 ALA A C 1
ATOM 630 O O . ALA A 1 86 ? -4.200 8.146 23.017 1.00 21.32 86 ALA A O 1
ATOM 632 N N . PRO A 1 87 ? -6.120 7.463 22.044 1.00 20.70 87 PRO A N 1
ATOM 633 C CA . PRO A 1 87 ? -5.388 6.667 21.069 1.00 19.98 87 PRO A CA 1
ATOM 634 C C . PRO A 1 87 ? -4.805 7.542 19.928 1.00 21.93 87 PRO A C 1
ATOM 635 O O . PRO A 1 87 ? -5.187 7.419 18.731 1.00 20.33 87 PRO A O 1
ATOM 639 N N . ASP A 1 88 ? -3.891 8.439 20.283 1.00 20.42 88 ASP A N 1
ATOM 640 C CA . ASP A 1 88 ? -3.355 9.370 19.304 1.00 21.95 88 ASP A CA 1
ATOM 641 C C . ASP A 1 88 ? -2.212 8.866 18.536 1.00 22.05 88 ASP A C 1
ATOM 642 O O . ASP A 1 88 ? -1.057 9.227 18.715 1.00 24.48 88 ASP A O 1
ATOM 647 N N . VAL A 1 89 ? -2.565 7.912 17.661 1.00 20.95 89 VAL A N 1
ATOM 648 C CA . VAL A 1 89 ? -1.590 7.205 16.859 1.00 20.31 89 VAL A CA 1
ATOM 649 C C . VAL A 1 89 ? -2.059 7.043 15.417 1.00 17.16 89 VAL A C 1
ATOM 650 O O . VAL A 1 89 ? -3.243 6.914 15.197 1.00 19.11 89 VAL A O 1
ATOM 654 N N . SER A 1 90 ? -1.101 7.005 14.500 1.00 19.56 90 SER A N 1
ATOM 655 C CA . SER A 1 90 ? -1.373 6.613 13.111 1.00 19.67 90 SER A CA 1
ATOM 656 C C . SER A 1 90 ? -0.842 5.220 12.888 1.00 18.94 90 SER A C 1
ATOM 657 O O . SER A 1 90 ? 0.255 4.872 13.318 1.00 20.16 90 SER A O 1
ATOM 660 N N . ILE A 1 91 ? -1.652 4.427 12.191 1.00 19.90 91 ILE A N 1
ATOM 661 C CA . ILE A 1 91 ? -1.396 3.005 12.006 1.00 17.30 91 ILE A CA 1
ATOM 662 C C . ILE A 1 91 ? -1.335 2.754 10.502 1.00 16.07 91 ILE A C 1
ATOM 663 O O . ILE A 1 91 ? -2.225 3.171 9.814 1.00 19.07 91 ILE A O 1
ATOM 668 N N . MET A 1 92 ? -0.278 2.162 10.029 1.00 15.31 92 MET A N 1
ATOM 669 C CA . MET A 1 92 ? -0.139 1.787 8.610 1.00 17.67 92 MET A CA 1
ATOM 670 C C . MET A 1 92 ? 0.077 0.275 8.560 1.00 18.01 92 MET A C 1
ATOM 671 O O . MET A 1 92 ? 1.095 -0.211 9.089 1.00 18.97 92 MET A O 1
ATOM 676 N N . ILE A 1 93 ? -0.741 -0.409 7.759 1.00 17.58 93 ILE A N 1
ATOM 677 C CA . ILE A 1 93 ? -0.621 -1.900 7.724 1.00 17.56 93 ILE A CA 1
ATOM 678 C C . ILE A 1 93 ? -0.171 -2.302 6.338 1.00 17.02 93 ILE A C 1
ATOM 679 O O . ILE A 1 93 ? -0.873 -1.965 5.386 1.00 19.44 93 ILE A O 1
ATOM 684 N N . ASP A 1 94 ? 0.966 -2.951 6.242 1.00 16.03 94 ASP A N 1
ATOM 685 C CA . ASP A 1 94 ? 1.484 -3.553 4.983 1.00 16.01 94 ASP A CA 1
ATOM 686 C C . ASP A 1 94 ? 0.908 -4.984 5.071 1.00 14.86 94 ASP A C 1
ATOM 687 O O . ASP A 1 94 ? 1.429 -5.822 5.801 1.00 16.13 94 ASP A O 1
ATOM 692 N N . LYS A 1 95 ? -0.185 -5.170 4.359 1.00 16.76 95 LYS A N 1
ATOM 693 C CA . LYS A 1 95 ? -0.949 -6.493 4.398 1.00 18.21 95 LYS A CA 1
ATOM 694 C C . LYS A 1 95 ? -0.476 -7.489 3.398 1.00 19.35 95 LYS A C 1
ATOM 695 O O . LYS A 1 95 ? -0.519 -7.208 2.156 1.00 18.77 95 LYS A O 1
ATOM 701 N N . SER A 1 96 ? -0.007 -8.634 3.886 1.00 17.03 96 SER A N 1
ATOM 702 C CA . SER A 1 96 ? 0.352 -9.762 2.965 1.00 16.56 96 SER A CA 1
ATOM 703 C C . SER A 1 96 ? -0.327 -11.022 3.433 1.00 17.07 96 SER A C 1
ATOM 704 O O . SER A 1 96 ? -0.140 -12.092 2.807 1.00 20.29 96 SER A O 1
ATOM 707 N N . ILE A 1 97 ? -1.165 -10.961 4.481 1.00 16.72 97 ILE A N 1
ATOM 708 C CA . ILE A 1 97 ? -2.006 -12.151 4.819 1.00 15.75 97 ILE A CA 1
ATOM 709 C C . ILE A 1 97 ? -3.212 -12.059 3.915 1.00 17.85 97 ILE A C 1
ATOM 710 O O . ILE A 1 97 ? -3.872 -11.046 3.866 1.00 17.41 97 ILE A O 1
ATOM 715 N N . PRO A 1 98 ? -3.447 -13.095 3.087 1.00 17.52 98 PRO A N 1
ATOM 716 C CA . PRO A 1 98 ? -4.529 -12.915 2.116 1.00 20.48 98 PRO A CA 1
ATOM 717 C C . PRO A 1 98 ? -5.877 -12.463 2.698 1.00 19.97 98 PRO A C 1
ATOM 718 O O . PRO A 1 98 ? -6.347 -12.940 3.745 1.00 22.19 98 PRO A O 1
ATOM 722 N N . VAL A 1 99 ? -6.524 -11.476 2.055 1.00 20.18 99 VAL A N 1
ATOM 723 C CA . VAL A 1 99 ? -7.725 -10.871 2.557 1.00 21.97 99 VAL A CA 1
ATOM 724 C C . VAL A 1 99 ? -8.907 -11.818 2.357 1.00 20.17 99 VAL A C 1
ATOM 725 O O . VAL A 1 99 ? -9.079 -12.337 1.244 1.00 24.20 99 VAL A O 1
ATOM 729 N N . ALA A 1 100 ? -9.701 -11.998 3.390 1.00 21.49 100 ALA A N 1
ATOM 730 C CA . ALA A 1 100 ? -10.893 -12.876 3.379 1.00 21.15 100 ALA A CA 1
ATOM 731 C C . ALA A 1 100 ? -10.465 -14.287 3.115 1.00 24.98 100 ALA A C 1
ATOM 732 O O . ALA A 1 100 ? -11.237 -15.088 2.574 1.00 24.56 100 ALA A O 1
ATOM 734 N N . GLY A 1 101 ? -9.227 -14.605 3.469 1.00 21.65 101 GLY A N 1
ATOM 735 C CA . GLY A 1 101 ? -8.676 -15.924 3.139 1.00 23.41 101 GLY A CA 1
ATOM 736 C C . GLY A 1 101 ? -8.745 -16.889 4.276 1.00 22.48 101 GLY A C 1
ATOM 737 O O . GLY A 1 101 ? -8.181 -17.974 4.192 1.00 23.93 101 GLY A O 1
ATOM 738 N N . GLY A 1 102 ? -9.367 -16.497 5.375 1.00 19.89 102 GLY A N 1
ATOM 739 C CA . GLY A 1 102 ? -9.625 -17.383 6.488 1.00 19.37 102 GLY A CA 1
ATOM 740 C C . GLY A 1 102 ? -8.455 -17.580 7.452 1.00 20.09 102 GLY A C 1
ATOM 741 O O . GLY A 1 102 ? -8.456 -18.502 8.337 1.00 21.71 102 GLY A O 1
ATOM 742 N N . MET A 1 103 ? -7.453 -16.702 7.347 1.00 14.89 103 MET A N 1
ATOM 743 C CA . MET A 1 103 ? -6.233 -16.833 8.195 1.00 14.15 103 MET A CA 1
ATOM 744 C C . MET A 1 103 ? -6.175 -15.808 9.353 1.00 15.45 103 MET A C 1
ATOM 745 O O . MET A 1 103 ? -5.139 -15.641 9.979 1.00 14.95 103 MET A O 1
ATOM 750 N N . ALA A 1 104 ? -7.276 -15.141 9.578 1.00 14.58 104 ALA A N 1
ATOM 751 C CA . ALA A 1 104 ? -7.457 -14.231 10.740 1.00 13.93 104 ALA A CA 1
ATOM 752 C C . ALA A 1 104 ? -6.491 -13.087 10.632 1.00 14.90 104 ALA A C 1
ATOM 753 O O . ALA A 1 104 ? -5.835 -12.673 11.626 1.00 15.69 104 ALA A O 1
ATOM 755 N N . GLY A 1 105 ? -6.477 -12.494 9.433 1.00 14.13 105 GLY A N 1
ATOM 756 C CA . GLY A 1 105 ? -5.606 -11.313 9.301 1.00 12.79 105 GLY A CA 1
ATOM 757 C C . GLY A 1 105 ? -6.073 -10.095 10.103 1.00 12.73 105 GLY A C 1
ATOM 758 O O . GLY A 1 105 ? -5.156 -9.381 10.574 1.00 14.55 105 GLY A O 1
ATOM 759 N N . GLY A 1 106 ? -7.381 -9.850 10.317 1.00 16.06 106 GLY A N 1
ATOM 760 C CA . GLY A 1 106 ? -7.760 -8.609 11.077 1.00 15.48 106 GLY A CA 1
ATOM 761 C C . GLY A 1 106 ? -7.305 -8.861 12.520 1.00 15.13 106 GLY A C 1
ATOM 762 O O . GLY A 1 106 ? -6.916 -7.902 13.226 1.00 14.22 106 GLY A O 1
ATOM 763 N N . SER A 1 107 ? -7.424 -10.096 13.006 1.00 13.59 107 SER A N 1
ATOM 764 C CA . SER A 1 107 ? -7.032 -10.416 14.388 1.00 13.76 107 SER A CA 1
ATOM 765 C C . SER A 1 107 ? -5.505 -10.264 14.523 1.00 12.50 107 SER A C 1
ATOM 766 O O . SER A 1 107 ? -5.019 -9.720 15.531 1.00 14.60 107 SER A O 1
ATOM 769 N N . ALA A 1 108 ? -4.725 -10.727 13.546 1.00 12.76 108 ALA A N 1
ATOM 770 C CA . ALA A 1 108 ? -3.260 -10.498 13.588 1.00 13.84 108 ALA A CA 1
ATOM 771 C C . ALA A 1 108 ? -3.004 -8.991 13.638 1.00 11.91 108 ALA A C 1
ATOM 772 O O . ALA A 1 108 ? -2.152 -8.525 14.444 1.00 12.88 108 ALA A O 1
ATOM 774 N N . ASP A 1 109 ? -3.706 -8.202 12.829 1.00 11.94 109 ASP A N 1
ATOM 775 C CA . ASP A 1 109 ? -3.386 -6.749 12.892 1.00 11.71 109 ASP A CA 1
ATOM 776 C C . ASP A 1 109 ? -3.728 -6.160 14.219 1.00 12.55 109 ASP A C 1
ATOM 777 O O . ASP A 1 109 ? -2.963 -5.310 14.676 1.00 12.55 109 ASP A O 1
ATOM 782 N N . ALA A 1 110 ? -4.833 -6.588 14.823 1.00 12.53 110 ALA A N 1
ATOM 783 C CA . ALA A 1 110 ? -5.154 -6.084 16.173 1.00 13.35 110 ALA A CA 1
ATOM 784 C C . ALA A 1 110 ? -4.052 -6.447 17.204 1.00 12.98 110 ALA A C 1
ATOM 785 O O . ALA A 1 110 ? -3.652 -5.563 18.035 1.00 14.84 110 ALA A O 1
ATOM 787 N N . ALA A 1 111 ? -3.559 -7.699 17.197 1.00 13.55 111 ALA A N 1
ATOM 788 C CA . ALA A 1 111 ? -2.511 -8.111 18.104 1.00 13.33 111 ALA A CA 1
ATOM 789 C C . ALA A 1 111 ? -1.275 -7.228 17.885 1.00 12.99 111 ALA A C 1
ATOM 790 O O . ALA A 1 111 ? -0.616 -6.794 18.859 1.00 13.21 111 ALA A O 1
ATOM 792 N N . ALA A 1 112 ? -0.937 -6.946 16.588 1.00 13.67 112 ALA A N 1
ATOM 793 C CA . ALA A 1 112 ? 0.241 -6.169 16.310 1.00 13.43 112 ALA A CA 1
ATOM 794 C C . ALA A 1 112 ? 0.108 -4.730 16.820 1.00 14.52 112 ALA A C 1
ATOM 795 O O . ALA A 1 112 ? 1.116 -4.171 17.310 1.00 14.81 112 ALA A O 1
ATOM 797 N N . VAL A 1 113 ? -1.110 -4.199 16.789 1.00 12.48 113 VAL A N 1
ATOM 798 C CA . VAL A 1 113 ? -1.345 -2.824 17.269 1.00 13.31 113 VAL A CA 1
ATOM 799 C C . VAL A 1 113 ? -1.055 -2.788 18.791 1.00 14.84 113 VAL A C 1
ATOM 800 O O . VAL A 1 113 ? -0.383 -1.860 19.276 1.00 13.09 113 VAL A O 1
ATOM 804 N N . LEU A 1 114 ? -1.545 -3.796 19.528 1.00 13.53 114 LEU A N 1
ATOM 805 C CA . LEU A 1 114 ? -1.294 -3.844 20.967 1.00 12.86 114 LEU A CA 1
ATOM 806 C C . LEU A 1 114 ? 0.222 -3.791 21.253 1.00 13.37 114 LEU A C 1
ATOM 807 O O . LEU A 1 114 ? 0.719 -3.039 22.090 1.00 14.51 114 LEU A O 1
ATOM 812 N N . VAL A 1 115 ? 0.962 -4.654 20.549 1.00 13.27 115 VAL A N 1
ATOM 813 C CA . VAL A 1 115 ? 2.397 -4.784 20.803 1.00 13.09 115 VAL A CA 1
ATOM 814 C C . VAL A 1 115 ? 3.115 -3.536 20.327 1.00 14.08 115 VAL A C 1
ATOM 815 O O . VAL A 1 115 ? 4.038 -3.047 21.052 1.00 15.07 115 VAL A O 1
ATOM 819 N N . ALA A 1 116 ? 2.694 -2.940 19.197 1.00 14.16 116 ALA A N 1
ATOM 820 C CA . ALA A 1 116 ? 3.411 -1.773 18.654 1.00 13.93 116 ALA A CA 1
ATOM 821 C C . ALA A 1 116 ? 3.206 -0.556 19.624 1.00 15.25 116 ALA A C 1
ATOM 822 O O . ALA A 1 116 ? 4.165 0.176 19.977 1.00 16.78 116 ALA A O 1
ATOM 824 N N . MET A 1 117 ? 1.991 -0.422 20.097 1.00 12.78 117 MET A N 1
ATOM 825 C CA . MET A 1 117 ? 1.673 0.706 21.048 1.00 14.73 117 MET A CA 1
ATOM 826 C C . MET A 1 117 ? 2.389 0.471 22.331 1.00 15.7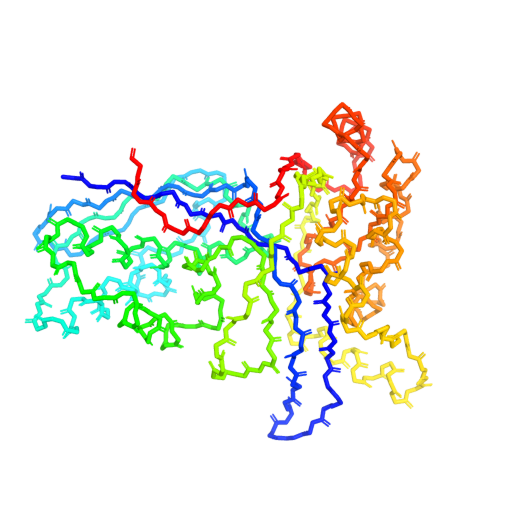7 117 MET A C 1
ATOM 827 O O . MET A 1 117 ? 2.893 1.489 22.911 1.00 16.24 117 MET A O 1
ATOM 832 N N . ASN A 1 118 ? 2.456 -0.754 22.838 1.00 14.28 118 ASN A N 1
ATOM 833 C CA . ASN A 1 118 ? 3.149 -1.024 24.091 1.00 15.40 118 ASN A CA 1
ATOM 834 C C . ASN A 1 118 ? 4.616 -0.539 24.036 1.00 18.79 118 ASN A C 1
ATOM 835 O O . ASN A 1 118 ? 5.110 0.088 24.975 1.00 18.03 118 ASN A O 1
ATOM 840 N N . SER A 1 119 ? 5.270 -0.822 22.894 1.00 18.09 119 SER A N 1
ATOM 841 C CA . SER A 1 119 ? 6.652 -0.430 22.631 1.00 21.29 119 SER A CA 1
ATOM 842 C C . SER A 1 119 ? 6.777 1.067 22.314 1.00 20.16 119 SER A C 1
ATOM 843 O O . SER A 1 119 ? 7.691 1.786 22.873 1.00 22.31 119 SER A O 1
ATOM 846 N N . LEU A 1 120 ? 5.885 1.601 21.479 1.00 18.98 120 LEU A N 1
ATOM 847 C CA . LEU A 1 120 ? 5.937 3.025 21.063 1.00 19.84 120 LEU A CA 1
ATOM 848 C C . LEU A 1 120 ? 5.795 3.998 22.233 1.00 21.85 120 LEU A C 1
ATOM 849 O O . LEU A 1 120 ? 6.547 5.043 22.288 1.00 20.61 120 LEU A O 1
ATOM 854 N N . TRP A 1 121 ? 4.890 3.675 23.154 1.00 18.57 121 TRP A N 1
ATOM 855 C CA . TRP A 1 121 ? 4.580 4.537 24.260 1.00 21.86 121 TRP A CA 1
ATOM 856 C C . TRP A 1 121 ? 5.478 4.183 25.458 1.00 22.64 121 TRP A C 1
ATOM 857 O O . TRP A 1 121 ? 5.288 4.753 26.543 1.00 24.67 121 TRP A O 1
ATOM 868 N N . GLU A 1 122 ? 6.343 3.224 25.270 1.00 23.59 122 GLU A N 1
ATOM 869 C CA . GLU A 1 122 ? 7.384 2.769 26.245 1.00 26.98 122 GLU A CA 1
ATOM 870 C C . GLU A 1 122 ? 6.735 2.353 27.547 1.00 26.39 122 GLU A C 1
ATOM 871 O O . GLU A 1 122 ? 7.159 2.741 28.673 1.00 26.94 122 GLU A O 1
ATOM 877 N N . LEU A 1 123 ? 5.660 1.596 27.425 1.00 25.48 123 LEU A N 1
ATOM 878 C CA . LEU A 1 123 ? 4.840 1.219 28.623 1.00 21.51 123 LEU A CA 1
ATOM 879 C C . LEU A 1 123 ? 5.190 -0.099 29.125 1.00 22.96 123 LEU A C 1
ATOM 880 O O . LEU A 1 123 ? 5.177 -0.391 30.327 1.00 20.85 123 LEU A O 1
ATOM 8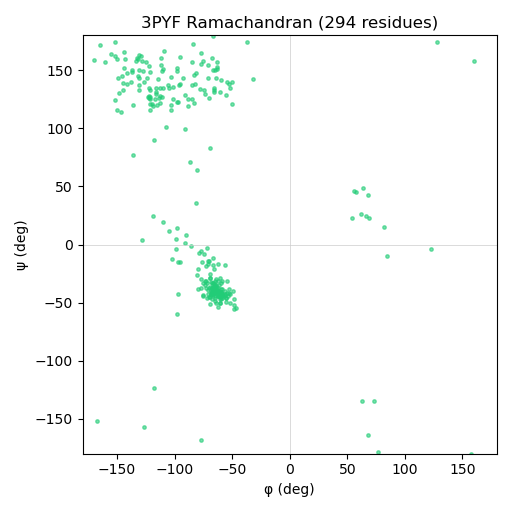85 N N . ASN A 1 124 ? 5.382 -1.027 28.179 1.00 23.27 124 ASN A N 1
ATOM 886 C CA . ASN A 1 124 ? 5.815 -2.288 28.529 1.00 24.71 124 ASN A CA 1
ATOM 887 C C . ASN A 1 124 ? 4.844 -2.939 29.596 1.00 24.95 124 ASN A C 1
ATOM 888 O O . ASN A 1 124 ? 5.193 -3.559 30.635 1.00 26.35 124 ASN A O 1
ATOM 893 N N . VAL A 1 125 ? 3.532 -2.827 29.341 1.00 19.73 125 VAL A N 1
ATOM 894 C CA . VAL A 1 125 ? 2.575 -3.558 30.156 1.00 20.89 125 VAL A CA 1
ATOM 895 C C . VAL A 1 125 ? 2.831 -5.049 29.921 1.00 25.69 125 VAL A C 1
ATOM 896 O O . VAL A 1 125 ? 3.230 -5.423 28.830 1.00 22.60 125 VAL A O 1
ATOM 900 N N . PRO A 1 126 ? 2.697 -5.868 30.985 1.00 25.60 126 PRO A N 1
ATOM 901 C CA . PRO A 1 126 ? 3.064 -7.288 30.773 1.00 26.45 126 PRO A CA 1
ATOM 902 C C . PRO A 1 126 ? 2.219 -8.065 29.744 1.00 24.93 126 PRO A C 1
ATOM 903 O O . PRO A 1 126 ? 1.044 -7.741 29.491 1.00 24.80 126 PRO A O 1
ATOM 907 N N . ARG A 1 127 ? 2.832 -9.125 29.223 1.00 27.07 127 ARG A N 1
ATOM 908 C CA . ARG A 1 127 ? 2.052 -9.982 28.284 1.00 28.13 127 ARG A CA 1
ATOM 909 C C . ARG A 1 127 ? 0.651 -10.400 28.784 1.00 26.73 127 ARG A C 1
ATOM 910 O O . ARG A 1 127 ? -0.304 -10.461 28.005 1.00 24.12 127 ARG A O 1
ATOM 918 N N . ARG A 1 128 ? 0.483 -10.731 30.064 1.00 26.87 128 ARG A N 1
ATOM 919 C CA . ARG A 1 128 ? -0.840 -11.061 30.590 1.00 28.43 128 ARG A CA 1
ATOM 920 C C . ARG A 1 128 ? -1.889 -10.009 30.361 1.00 27.52 128 ARG A C 1
ATOM 921 O O . ARG A 1 128 ? -3.055 -10.295 30.115 1.00 26.85 128 ARG A O 1
ATOM 929 N N . ASP A 1 129 ? -1.458 -8.748 30.340 1.00 27.21 129 ASP A N 1
ATOM 930 C CA . ASP A 1 129 ? -2.403 -7.691 30.164 1.00 25.82 129 ASP A CA 1
ATOM 931 C C . ASP A 1 129 ? -2.771 -7.564 28.698 1.00 22.77 129 ASP A C 1
ATOM 932 O O . ASP A 1 129 ? -3.918 -7.353 28.387 1.00 23.05 129 ASP A O 1
ATOM 937 N N . LEU A 1 130 ? -1.779 -7.746 27.859 1.00 22.58 130 LEU A N 1
ATOM 938 C CA . LEU A 1 130 ? -2.096 -7.848 26.413 1.00 20.04 130 LEU A CA 1
ATOM 939 C C . LEU A 1 130 ? -3.062 -9.032 26.039 1.00 20.27 130 LEU A C 1
ATOM 940 O O . LEU A 1 130 ? -3.948 -8.815 25.217 1.00 21.59 130 LEU A O 1
ATOM 945 N N . ARG A 1 131 ? -2.894 -10.217 26.647 1.00 22.00 131 ARG A N 1
ATOM 946 C CA . ARG A 1 131 ? -3.802 -11.347 26.379 1.00 22.74 131 ARG A CA 1
ATOM 947 C C . ARG A 1 131 ? -5.212 -11.018 26.833 1.00 21.05 131 ARG A C 1
ATOM 948 O O . ARG A 1 131 ? -6.221 -11.389 26.239 1.00 20.54 131 ARG A O 1
ATOM 956 N N . MET A 1 132 ? -5.286 -10.294 27.956 1.00 23.17 132 MET A N 1
ATOM 957 C CA . MET A 1 132 ? -6.581 -9.888 28.406 1.00 23.38 132 MET A CA 1
ATOM 958 C C . MET A 1 132 ? -7.324 -8.950 27.399 1.00 20.35 132 MET A C 1
ATOM 959 O O . MET A 1 132 ? -8.522 -9.164 27.049 1.00 20.74 132 MET A O 1
ATOM 964 N N . LEU A 1 133 ? -6.578 -7.946 26.851 1.00 20.19 133 LEU A N 1
ATOM 965 C CA . LEU A 1 133 ? -7.148 -7.044 25.893 1.00 19.41 133 LEU A CA 1
ATOM 966 C C . LEU A 1 133 ? -7.467 -7.849 24.649 1.00 18.16 133 LEU A C 1
ATOM 967 O O . LEU A 1 133 ? -8.461 -7.626 23.956 1.00 18.93 133 LEU A O 1
ATOM 972 N N . ALA A 1 134 ? -6.542 -8.767 24.323 1.00 17.51 134 ALA A N 1
ATOM 973 C CA . ALA A 1 134 ? -6.802 -9.524 23.054 1.00 17.68 134 ALA A CA 1
ATOM 974 C C . ALA A 1 134 ? -8.099 -10.339 23.104 1.00 18.94 134 ALA A C 1
ATOM 975 O O . ALA A 1 134 ? -8.853 -10.421 22.129 1.00 20.91 134 ALA A O 1
ATOM 977 N N . ALA A 1 135 ? -8.408 -10.860 24.268 1.00 21.80 135 ALA A N 1
ATOM 978 C CA . ALA A 1 135 ? -9.685 -11.632 24.439 1.00 24.84 135 ALA A CA 1
ATOM 979 C C . ALA A 1 135 ? -10.936 -10.802 24.302 1.00 25.78 135 ALA A C 1
ATOM 980 O O . ALA A 1 135 ? -11.934 -11.219 23.691 1.00 25.91 135 ALA A O 1
ATOM 982 N N . ARG A 1 136 ? -10.879 -9.573 24.826 1.00 25.48 136 ARG A N 1
ATOM 983 C CA . ARG A 1 136 ? -11.948 -8.634 24.585 1.00 25.70 136 ARG A CA 1
ATOM 984 C C . ARG A 1 136 ? -12.171 -8.341 23.124 1.00 25.37 136 ARG A C 1
ATOM 985 O O . ARG A 1 136 ? -13.294 -8.201 22.667 1.00 25.64 136 ARG A O 1
ATOM 993 N N . LEU A 1 137 ? -11.079 -8.258 22.354 1.00 22.51 137 LEU A N 1
ATOM 994 C CA . LEU A 1 137 ? -11.1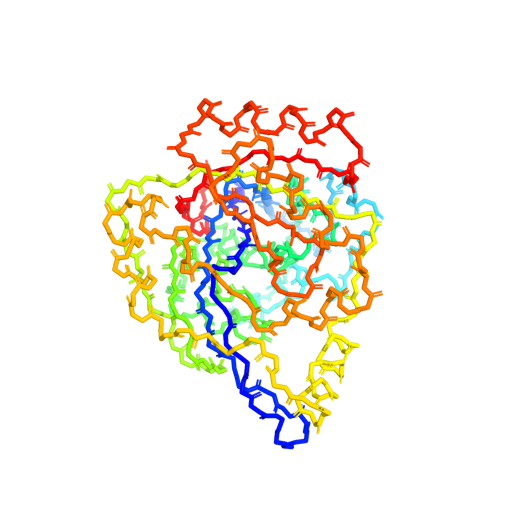66 -7.900 20.990 1.00 22.59 137 LEU A CA 1
ATOM 995 C C . LEU A 1 137 ? -11.782 -8.971 20.120 1.00 23.02 137 LEU A C 1
ATOM 996 O O . LEU A 1 137 ? -12.533 -8.661 19.173 1.00 25.09 137 LEU A O 1
ATOM 1001 N N . GLY A 1 138 ? -11.451 -10.225 20.382 1.00 24.33 138 GLY A N 1
ATOM 1002 C CA . GLY A 1 138 ? -12.062 -11.235 19.499 1.00 25.10 138 GLY A CA 1
ATOM 1003 C C . GLY A 1 138 ? -11.335 -12.499 19.526 1.00 25.56 138 GLY A C 1
ATOM 1004 O O . GLY A 1 138 ? -10.182 -12.562 19.954 1.00 24.85 138 GLY A O 1
ATOM 1005 N N . SER A 1 139 ? -12.039 -13.552 19.154 1.00 25.59 139 SER A N 1
ATOM 1006 C CA . SER A 1 139 ? -11.518 -14.865 19.562 1.00 27.07 139 SER A CA 1
ATOM 1007 C C . SER A 1 139 ? -10.213 -15.284 18.925 1.00 24.95 139 SER A C 1
ATOM 1008 O O . SER A 1 139 ? -9.569 -16.158 19.562 1.00 25.73 139 SER A O 1
ATOM 1011 N N . ASP A 1 140 ? -9.783 -14.672 17.802 1.00 24.18 140 ASP A N 1
ATOM 1012 C CA . ASP A 1 140 ? -8.419 -15.051 17.253 1.00 21.73 140 ASP A CA 1
ATOM 1013 C C . ASP A 1 140 ? -7.270 -14.125 17.601 1.00 17.61 140 ASP A C 1
ATOM 1014 O O . ASP A 1 140 ? -6.099 -14.437 17.311 1.00 17.64 140 ASP A O 1
ATOM 1019 N N . VAL A 1 141 ? -7.591 -13.017 18.288 1.00 16.69 141 VAL A N 1
ATOM 1020 C CA . VAL A 1 141 ? -6.480 -12.129 18.637 1.00 14.59 141 VAL A CA 1
ATOM 1021 C C . VAL A 1 141 ? -5.479 -12.775 19.602 1.00 15.28 141 VAL A C 1
ATOM 1022 O O . VAL A 1 141 ? -4.294 -12.557 19.479 1.00 16.08 141 VAL A O 1
ATOM 1026 N N . PRO A 1 142 ? -5.946 -13.579 20.587 1.00 15.56 142 PRO A N 1
ATOM 1027 C CA . 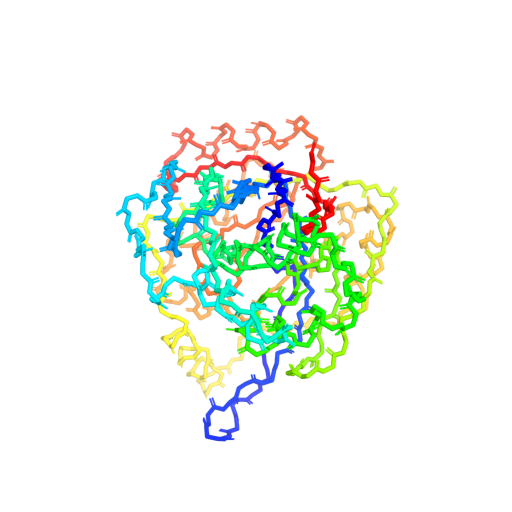PRO A 1 142 ? -4.972 -14.134 21.469 1.00 15.30 142 PRO A CA 1
ATOM 1028 C C . PRO A 1 142 ? -3.948 -14.974 20.781 1.00 14.91 142 PRO A C 1
ATOM 1029 O O . PRO A 1 142 ? -2.767 -14.895 21.172 1.00 15.61 142 PRO A O 1
ATOM 1033 N N . PHE A 1 143 ? -4.388 -15.816 19.807 1.00 14.41 143 PHE A N 1
ATOM 1034 C CA . PHE A 1 143 ? -3.415 -16.614 19.177 1.00 13.70 143 PHE A CA 1
ATOM 1035 C C . PHE A 1 143 ? -2.443 -15.760 18.357 1.00 14.00 143 PHE A C 1
ATOM 1036 O O . PHE A 1 143 ? -1.291 -16.061 18.254 1.00 15.10 143 PHE A O 1
ATOM 1044 N N . ALA A 1 144 ? -2.894 -14.684 17.754 1.00 13.18 144 ALA A N 1
ATOM 1045 C CA . ALA A 1 144 ? -1.877 -13.853 17.027 1.00 12.85 144 ALA A CA 1
ATOM 1046 C C . ALA A 1 144 ? -0.828 -13.275 17.886 1.00 14.07 144 ALA A C 1
ATOM 1047 O O . ALA A 1 144 ? 0.325 -13.042 17.433 1.00 14.51 144 ALA A O 1
ATOM 1049 N N . LEU A 1 145 ? -1.176 -12.967 19.180 1.00 12.89 145 LEU A N 1
ATOM 1050 C CA . LEU A 1 145 ? -0.098 -12.605 20.044 1.00 15.23 145 LEU A CA 1
ATOM 1051 C C . LEU A 1 145 ? 0.822 -13.748 20.355 1.00 13.22 145 LEU A C 1
ATOM 1052 O O . LEU A 1 145 ? 2.072 -13.611 20.417 1.00 15.94 145 LEU A O 1
ATOM 1057 N N . HIS A 1 146 ? 0.203 -14.894 20.635 1.00 12.77 146 HIS A N 1
ATOM 1058 C CA . HIS A 1 146 ? 0.969 -16.077 21.039 1.00 13.04 146 HIS A CA 1
ATOM 1059 C C . HIS A 1 146 ? 1.929 -16.639 19.981 1.00 13.86 146 HIS A C 1
ATOM 1060 O O . HIS A 1 146 ? 3.153 -16.859 20.220 1.00 15.43 146 HIS A O 1
ATOM 1067 N N . GLY A 1 147 ? 1.368 -16.830 18.818 1.00 14.35 147 GLY A N 1
ATOM 1068 C CA . GLY A 1 147 ? 2.156 -17.341 17.689 1.00 13.33 147 GLY A CA 1
ATOM 1069 C C . GLY A 1 147 ? 2.600 -18.781 17.891 1.00 15.03 147 GLY A C 1
ATOM 1070 O O . GLY A 1 147 ? 2.055 -19.510 18.722 1.00 13.77 147 GLY A O 1
ATOM 1071 N N . GLY A 1 148 ? 3.554 -19.190 17.097 1.00 14.20 148 GLY A N 1
ATOM 1072 C CA . GLY A 1 148 ? 4.049 -20.584 17.137 1.00 14.19 148 GLY A CA 1
ATOM 1073 C C . GLY A 1 148 ? 2.990 -21.597 16.777 1.00 13.44 148 GLY A C 1
ATOM 1074 O O . GLY A 1 148 ? 2.229 -21.382 15.898 1.00 14.73 148 GLY A O 1
ATOM 1075 N N . THR A 1 149 ? 2.902 -22.667 17.547 1.00 12.56 149 THR A N 1
ATOM 1076 C CA . THR A 1 149 ? 1.763 -23.553 17.526 1.00 14.10 149 THR A CA 1
ATOM 1077 C C . THR A 1 149 ? 1.180 -23.687 18.904 1.00 15.69 149 THR A C 1
ATOM 1078 O O . THR A 1 149 ? 1.939 -23.679 19.911 1.00 16.72 149 THR A O 1
ATOM 1082 N N . ALA A 1 150 ? -0.151 -23.786 18.966 1.00 14.54 150 ALA A N 1
ATOM 1083 C CA . ALA A 1 150 ? -0.775 -23.919 20.280 1.00 16.30 150 ALA A CA 1
ATOM 1084 C C . ALA A 1 150 ? -2.017 -24.709 20.253 1.00 17.42 150 ALA A C 1
ATOM 1085 O O . ALA A 1 150 ? -2.797 -24.621 19.300 1.00 16.06 150 ALA A O 1
ATOM 1087 N N . LEU A 1 151 ? -2.237 -25.489 21.314 1.00 15.11 151 LEU A N 1
ATOM 1088 C CA . LEU A 1 151 ? -3.545 -26.095 21.485 1.00 14.55 151 LEU A CA 1
ATOM 1089 C C . LEU A 1 151 ? -4.508 -25.254 22.302 1.00 18.44 151 LEU A C 1
ATOM 1090 O O . LEU A 1 151 ? -4.162 -24.781 23.407 1.00 19.33 151 LEU A O 1
ATOM 1095 N N . GLY A 1 152 ? -5.693 -25.031 21.759 1.00 19.40 152 GLY A N 1
ATOM 1096 C CA . GLY A 1 152 ? -6.757 -24.240 22.429 1.00 24.07 152 GLY A CA 1
ATOM 1097 C C . GLY A 1 152 ? -7.947 -25.126 22.700 1.00 27.83 152 GLY A C 1
ATOM 1098 O O . GLY A 1 152 ? -8.478 -25.825 21.839 1.00 23.10 152 GLY A O 1
ATOM 1099 N N . THR A 1 153 ? -8.406 -25.048 23.938 1.00 33.67 153 THR A N 1
ATOM 1100 C CA . THR A 1 153 ? -9.406 -25.978 24.454 1.00 41.16 153 THR A CA 1
ATOM 1101 C C . THR A 1 153 ? -10.857 -25.362 24.506 1.00 45.14 153 THR A C 1
ATOM 1102 O O . THR A 1 153 ? -11.847 -26.114 24.665 1.00 45.61 153 THR A O 1
ATOM 1106 N N . GLY A 1 154 ? -10.992 -24.039 24.331 1.00 49.11 154 GLY A N 1
ATOM 1107 C CA . GLY A 1 154 ? -12.269 -23.361 24.666 1.00 53.12 154 GLY A CA 1
ATOM 1108 C C . GLY A 1 154 ? -12.123 -21.861 24.932 1.00 56.77 154 GLY A C 1
ATOM 1109 O O . GLY A 1 154 ? -10.984 -21.305 24.859 1.00 57.83 154 GLY A O 1
ATOM 1110 N N . ARG A 1 155 ? -13.259 -21.200 25.245 1.00 58.54 155 ARG A N 1
ATOM 1111 C CA . ARG A 1 155 ? -13.373 -19.711 25.170 1.00 59.92 155 ARG A CA 1
ATOM 1112 C C . ARG A 1 155 ? -12.369 -18.851 25.951 1.00 59.69 155 ARG A C 1
ATOM 1113 O O . ARG A 1 155 ? -11.849 -17.870 25.398 1.00 60.23 155 ARG A O 1
ATOM 1121 N N . GLY A 1 156 ? -12.117 -19.181 27.219 1.00 59.03 156 GLY A N 1
ATOM 1122 C CA . GLY A 1 156 ? -11.285 -18.311 28.045 1.00 57.72 156 GLY A CA 1
ATOM 1123 C C . GLY A 1 156 ? -9.870 -18.826 28.086 1.00 56.53 156 GLY A C 1
ATOM 1124 O O . GLY A 1 156 ? -8.931 -18.148 27.652 1.00 56.63 156 GLY A O 1
ATOM 1125 N N . GLU A 1 157 ? -9.757 -20.060 28.579 1.00 55.39 157 GLU A N 1
ATOM 1126 C CA . GLU A 1 157 ? -8.493 -20.747 28.907 1.00 53.32 157 GLU A CA 1
ATOM 1127 C C . GLU A 1 157 ? -7.263 -20.415 28.062 1.00 50.43 157 GLU A C 1
ATOM 1128 O O . GLU A 1 157 ? -7.323 -20.185 26.833 1.00 50.23 157 GLU A O 1
ATOM 1134 N N . GLU A 1 158 ? -6.146 -20.368 28.771 1.00 46.41 158 GLU A N 1
ATOM 1135 C CA . GLU A 1 158 ? -4.849 -20.233 28.162 1.00 42.73 158 GLU A CA 1
ATOM 1136 C C . GLU A 1 158 ? -4.627 -21.251 27.028 1.00 38.41 158 GLU A C 1
ATOM 1137 O O . GLU A 1 158 ? -5.098 -22.381 27.047 1.00 39.30 158 GLU A O 1
ATOM 1143 N N . LEU A 1 159 ? -3.995 -20.756 25.986 1.00 30.63 159 LEU A N 1
ATOM 1144 C CA . LEU A 1 159 ? -3.398 -21.591 24.989 1.00 24.76 159 LEU A CA 1
ATOM 1145 C C . LEU A 1 159 ? -2.177 -22.299 25.512 1.00 23.99 159 LEU A C 1
ATOM 1146 O O . LEU A 1 159 ? -1.327 -21.707 26.221 1.00 23.20 159 LEU A O 1
ATOM 1151 N N . ALA A 1 160 ? -2.012 -23.549 25.054 1.00 21.12 160 ALA A N 1
ATOM 1152 C CA . ALA A 1 160 ? -0.834 -24.315 25.374 1.00 20.53 160 ALA A CA 1
ATOM 1153 C C . ALA A 1 160 ? 0.196 -24.413 24.239 1.00 18.79 160 ALA A C 1
ATOM 1154 O O . ALA A 1 160 ? -0.105 -24.907 23.172 1.00 19.76 160 ALA A O 1
ATOM 1156 N N . THR A 1 161 ? 1.400 -23.926 24.509 1.00 17.35 161 THR A N 1
ATOM 1157 C CA . THR A 1 161 ? 2.497 -23.915 23.541 1.00 19.74 161 THR A CA 1
ATOM 1158 C C . THR A 1 161 ? 2.968 -25.300 23.163 1.00 20.13 161 THR A C 1
ATOM 1159 O O . THR A 1 161 ? 3.202 -26.191 24.021 1.00 21.04 161 THR A O 1
ATOM 1163 N N . VAL A 1 162 ? 3.113 -25.505 21.864 1.00 17.27 162 VAL A N 1
ATOM 1164 C CA . VAL A 1 162 ? 3.647 -26.744 21.313 1.00 17.99 162 VAL A CA 1
ATOM 1165 C C . VAL A 1 162 ? 4.871 -26.454 20.491 1.00 20.27 162 VAL A C 1
ATOM 1166 O O . VAL A 1 162 ? 4.816 -25.725 19.439 1.00 20.23 162 VAL A O 1
ATOM 1170 N N . LEU A 1 163 ? 6.038 -26.965 20.919 1.00 18.43 163 LEU A N 1
ATOM 1171 C CA . LEU A 1 163 ? 7.283 -26.798 20.206 1.00 20.60 163 LEU A CA 1
ATOM 1172 C C . LEU A 1 163 ? 7.591 -27.933 19.242 1.00 20.42 163 LEU A C 1
ATOM 1173 O O . LEU A 1 163 ? 7.307 -29.097 19.547 1.00 22.22 163 LEU A O 1
ATOM 1178 N N . SER A 1 164 ? 8.181 -27.586 18.101 1.00 19.04 164 SER A N 1
ATOM 1179 C CA . SER A 1 164 ? 8.507 -28.556 17.066 1.00 19.21 164 SER A CA 1
ATOM 1180 C C . SER A 1 164 ? 9.995 -28.685 16.872 1.00 20.08 164 SER A C 1
ATOM 1181 O O . SER A 1 164 ? 10.737 -27.688 16.829 1.00 22.95 164 SER A O 1
ATOM 1184 N N . ARG A 1 165 ? 10.414 -29.918 16.619 1.00 21.44 165 ARG A N 1
ATOM 1185 C CA . ARG A 1 165 ? 11.841 -30.159 16.420 1.00 24.43 165 ARG A CA 1
ATOM 1186 C C . ARG A 1 165 ? 12.336 -29.535 15.114 1.00 25.42 165 ARG A C 1
ATOM 1187 O O . ARG A 1 165 ? 13.508 -29.150 15.045 1.00 26.37 165 ARG A O 1
ATOM 1195 N N . ASN A 1 166 ? 11.470 -29.400 14.086 1.00 23.96 166 ASN A N 1
ATOM 1196 C CA . ASN A 1 166 ? 11.918 -28.809 12.809 1.00 24.28 166 ASN A CA 1
ATOM 1197 C C . ASN A 1 166 ? 10.712 -28.000 12.313 1.00 23.03 166 ASN A C 1
ATOM 1198 O O . ASN A 1 166 ? 9.580 -28.253 12.769 1.00 22.78 166 ASN A O 1
ATOM 1203 N N . THR A 1 167 ? 10.934 -27.130 11.336 1.00 20.80 167 THR A N 1
ATOM 1204 C CA . THR A 1 167 ? 9.847 -26.420 10.606 1.00 21.14 167 THR A CA 1
ATOM 1205 C C . THR A 1 167 ? 9.039 -27.311 9.662 1.00 18.86 167 THR A C 1
ATOM 1206 O O . THR A 1 167 ? 9.576 -28.346 9.172 1.00 18.37 167 THR A O 1
ATOM 1210 N N . PHE A 1 168 ? 7.787 -26.911 9.395 1.00 16.04 168 PHE A N 1
ATOM 1211 C CA . PHE A 1 168 ? 6.927 -27.554 8.418 1.00 14.96 168 PHE A CA 1
ATOM 1212 C C . PHE A 1 168 ? 6.751 -26.635 7.242 1.00 15.54 168 PHE A C 1
ATOM 1213 O O . PHE A 1 168 ? 6.889 -25.434 7.342 1.00 16.01 168 PHE A O 1
ATOM 1221 N N . HIS A 1 169 ? 6.542 -27.308 6.085 1.00 15.64 169 HIS A N 1
ATOM 1222 C CA . HIS A 1 169 ? 6.457 -26.610 4.804 1.00 16.88 169 HIS A CA 1
ATOM 1223 C C . HIS A 1 169 ? 5.086 -26.793 4.187 1.00 15.94 169 HIS A C 1
ATOM 1224 O O . HIS A 1 169 ? 4.588 -27.898 4.013 1.00 18.96 169 HIS A O 1
ATOM 1231 N N . TRP A 1 170 ? 4.485 -25.640 3.892 1.00 14.43 170 TRP A N 1
ATOM 1232 C CA . TRP A 1 170 ? 3.068 -25.618 3.493 1.00 15.44 170 TRP A CA 1
ATOM 1233 C C . TRP A 1 170 ? 2.893 -25.001 2.122 1.00 15.49 170 TRP A C 1
ATOM 1234 O O . TRP A 1 170 ? 3.617 -24.063 1.748 1.00 16.06 170 TRP A O 1
ATOM 1245 N N . VAL A 1 171 ? 1.888 -25.499 1.427 1.00 15.84 171 VAL A N 1
ATOM 1246 C CA . VAL A 1 171 ? 1.280 -24.733 0.338 1.00 16.55 171 VAL A CA 1
ATOM 1247 C C . VAL A 1 171 ? -0.115 -24.328 0.785 1.00 17.73 171 VAL A C 1
ATOM 1248 O O . VAL A 1 171 ? -0.943 -25.196 1.193 1.00 17.41 171 VAL A O 1
ATOM 1252 N N . LEU A 1 172 ? -0.400 -23.019 0.705 1.00 15.61 172 LEU A N 1
ATOM 1253 C CA . LEU A 1 172 ? -1.687 -22.546 1.090 1.00 18.60 172 LEU A CA 1
ATOM 1254 C C . LEU A 1 172 ? -2.458 -22.020 -0.122 1.00 20.31 172 LEU A C 1
ATOM 1255 O O . LEU A 1 172 ? -1.891 -21.164 -0.864 1.00 20.94 172 LEU A O 1
ATOM 1260 N N . ALA A 1 173 ? -3.696 -22.487 -0.330 1.00 18.76 173 ALA A N 1
ATOM 1261 C CA . ALA A 1 173 ? -4.409 -22.105 -1.524 1.00 21.71 173 ALA A CA 1
ATOM 1262 C C . ALA A 1 173 ? -5.775 -21.526 -1.188 1.00 20.84 173 ALA A C 1
ATOM 1263 O O . ALA A 1 173 ? -6.409 -21.972 -0.206 1.00 22.84 173 ALA A O 1
ATOM 1265 N N . PHE A 1 174 ? -6.169 -20.470 -1.902 1.00 19.45 174 PHE A N 1
ATOM 1266 C CA . PHE A 1 174 ? -7.304 -19.676 -1.463 1.00 21.87 174 PHE A CA 1
ATOM 1267 C C . PHE A 1 174 ? -8.284 -19.691 -2.594 1.00 26.78 174 PHE A C 1
ATOM 1268 O O . PHE A 1 174 ? -7.920 -19.371 -3.721 1.00 26.29 174 PHE A O 1
ATOM 1276 N N . ALA A 1 175 ? -9.522 -20.080 -2.270 1.00 31.18 175 ALA A N 1
ATOM 1277 C CA . ALA A 1 175 ? -10.624 -20.199 -3.263 1.00 33.68 175 ALA A CA 1
ATOM 1278 C C . ALA A 1 175 ? -11.143 -18.778 -3.595 1.00 35.13 175 ALA A C 1
ATOM 1279 O O . ALA A 1 175 ? -10.975 -17.802 -2.841 1.00 34.41 175 ALA A O 1
ATOM 1281 N N . ASP A 1 176 ? -11.740 -18.595 -4.765 1.00 40.32 176 ASP A N 1
ATOM 1282 C CA . ASP A 1 176 ? -12.102 -17.205 -5.135 1.00 43.99 176 ASP A CA 1
ATOM 1283 C C . ASP A 1 176 ? -13.281 -16.630 -4.323 1.00 45.24 176 ASP A C 1
ATOM 1284 O O . ASP A 1 176 ? -13.601 -15.446 -4.438 1.00 46.58 176 ASP A O 1
ATOM 1289 N N . SER A 1 177 ? -13.860 -17.452 -3.442 1.00 45.50 177 SER A N 1
ATOM 1290 C CA . SER A 1 177 ? -15.022 -17.040 -2.639 1.00 46.21 177 SER A CA 1
ATOM 1291 C C . SER A 1 177 ? -15.044 -17.805 -1.311 1.00 44.64 177 SER A C 1
ATOM 1292 O O . SER A 1 177 ? -14.978 -19.041 -1.323 1.00 46.23 177 SER A O 1
ATOM 1295 N N . GLY A 1 178 ? -15.076 -17.078 -0.184 1.00 42.85 178 GLY A N 1
ATOM 1296 C CA . GLY A 1 178 ? -15.275 -17.676 1.157 1.00 38.11 178 GLY A CA 1
ATOM 1297 C C . GLY A 1 178 ? -16.734 -18.081 1.471 1.00 35.78 178 GLY A C 1
ATOM 1298 O O . GLY A 1 178 ? -17.634 -17.718 0.759 1.00 33.74 178 GLY A O 1
ATOM 1299 N N . LEU A 1 179 ? -16.929 -18.885 2.507 1.00 33.23 179 LEU A N 1
ATOM 1300 C CA . LEU A 1 179 ? -18.259 -19.320 2.990 1.00 29.26 179 LEU A CA 1
ATOM 1301 C C . LEU A 1 179 ? -18.497 -18.667 4.311 1.00 30.13 179 LEU A C 1
ATOM 1302 O O . LEU A 1 179 ? -17.558 -18.395 5.033 1.00 31.31 179 LEU A O 1
ATOM 1307 N N . LEU A 1 180 ? -19.756 -18.374 4.671 1.00 25.19 180 LEU A N 1
ATOM 1308 C CA . LEU A 1 180 ? -20.087 -17.790 5.919 1.00 26.46 180 LEU A CA 1
ATOM 1309 C C . LEU A 1 180 ? -19.928 -18.888 6.950 1.00 25.81 180 LEU A C 1
ATOM 1310 O O . LEU A 1 180 ? -20.366 -20.015 6.696 1.00 26.15 180 LEU A O 1
ATOM 1315 N N . THR A 1 181 ? -19.186 -18.564 8.005 1.00 28.21 181 THR A N 1
ATOM 1316 C CA . THR A 1 181 ? -18.966 -19.560 9.079 1.00 29.93 181 THR A CA 1
ATOM 1317 C C . THR A 1 181 ? -20.343 -20.146 9.586 1.00 29.30 181 THR A C 1
ATOM 1318 O O . THR A 1 181 ? -20.496 -21.375 9.707 1.00 28.93 181 THR A O 1
ATOM 1322 N N . SER A 1 182 ? -21.334 -19.260 9.653 1.00 30.52 182 SER A N 1
ATOM 1323 C CA . SER A 1 182 ? -22.739 -19.556 9.956 1.00 30.30 182 SER A CA 1
ATOM 1324 C C . SER A 1 182 ? -23.299 -20.687 9.174 1.00 27.67 182 SER A C 1
ATOM 1325 O O . SER A 1 182 ? -23.895 -21.609 9.730 1.00 25.75 182 SER A O 1
ATOM 1328 N N . ALA A 1 183 ? -23.209 -20.591 7.835 1.00 25.05 183 ALA A N 1
ATOM 1329 C CA . ALA A 1 183 ? -23.697 -21.639 6.965 1.00 24.99 183 ALA A CA 1
ATOM 1330 C C . ALA A 1 183 ? -22.998 -22.955 7.089 1.00 24.27 183 ALA A C 1
ATOM 1331 O O . ALA A 1 183 ? -23.580 -24.035 6.852 1.00 24.38 183 ALA A O 1
ATOM 1333 N N . VAL A 1 184 ? -21.666 -22.876 7.351 1.00 22.60 184 VAL A N 1
ATOM 1334 C CA . VAL A 1 184 ? -20.897 -24.152 7.424 1.00 21.48 184 VAL A CA 1
ATOM 1335 C C . VAL A 1 184 ? -21.325 -24.908 8.694 1.00 22.37 184 VAL A C 1
ATOM 1336 O O . VAL A 1 184 ? -21.498 -26.092 8.607 1.00 23.33 184 VAL A O 1
ATOM 1340 N N . TYR A 1 185 ? -21.420 -24.211 9.796 1.00 22.56 185 TYR A N 1
ATOM 1341 C CA . TYR A 1 185 ? -21.881 -24.834 11.053 1.00 25.54 185 TYR A CA 1
ATOM 1342 C C . TYR A 1 185 ? -23.274 -25.445 10.793 1.00 27.52 185 TYR A C 1
ATOM 1343 O O . TYR A 1 185 ? -23.565 -26.590 11.160 1.00 27.56 185 TYR A O 1
ATOM 1352 N N . ASN A 1 186 ? -24.157 -24.713 10.119 1.00 28.70 186 ASN A N 1
ATOM 1353 C CA . ASN A 1 186 ? -25.469 -25.351 9.775 1.00 27.80 186 ASN A CA 1
ATOM 1354 C C . ASN A 1 186 ? -25.417 -26.649 8.994 1.00 28.33 186 ASN A C 1
ATOM 1355 O O . ASN A 1 186 ? -26.150 -27.632 9.307 1.00 27.38 186 ASN A O 1
ATOM 1360 N N . GLU A 1 187 ? -24.560 -26.714 8.002 1.00 24.05 187 GLU A N 1
ATOM 1361 C CA . GLU A 1 187 ? -24.490 -27.879 7.204 1.00 25.31 187 GLU A CA 1
ATOM 1362 C C . GLU A 1 187 ? -23.799 -28.965 8.041 1.00 24.09 187 GLU A C 1
ATOM 1363 O O . GLU A 1 187 ? -24.091 -30.159 7.847 1.00 26.96 187 GLU A O 1
ATOM 1369 N N . LEU A 1 188 ? -22.880 -28.556 8.922 1.00 26.47 188 LEU A N 1
ATOM 1370 C CA . LEU A 1 188 ? -22.254 -29.586 9.829 1.00 23.66 188 LEU A CA 1
ATOM 1371 C C . LEU A 1 188 ? -23.331 -30.240 10.732 1.00 25.51 188 LEU A C 1
ATOM 1372 O O . LEU A 1 188 ? -23.396 -31.471 10.754 1.00 26.88 188 LEU A O 1
ATOM 1377 N N . ASP A 1 189 ? -24.080 -29.419 11.447 1.00 26.40 189 ASP A N 1
ATOM 1378 C CA . ASP A 1 189 ? -25.276 -29.852 12.244 1.00 30.16 189 ASP A CA 1
ATOM 1379 C C . ASP A 1 189 ? -26.179 -30.785 11.421 1.00 31.94 189 ASP A C 1
ATOM 1380 O O . ASP A 1 189 ? -26.435 -31.948 11.790 1.00 32.58 189 ASP A O 1
ATOM 1385 N N . ARG A 1 190 ? -26.606 -30.345 10.238 1.00 32.92 190 ARG A N 1
ATOM 1386 C CA . ARG A 1 190 ? -27.413 -31.193 9.375 1.00 31.87 190 ARG A CA 1
ATOM 1387 C C . ARG A 1 190 ? -26.770 -32.543 8.930 1.00 32.42 190 ARG A C 1
ATOM 1388 O O . ARG A 1 190 ? -27.444 -33.575 8.868 1.00 32.93 190 ARG A O 1
ATOM 1396 N N . LEU A 1 191 ? -25.467 -32.572 8.645 1.00 29.26 191 LEU A N 1
ATOM 1397 C CA . LEU A 1 191 ? -24.870 -33.792 8.144 1.00 29.56 191 LEU A CA 1
ATOM 1398 C C . LEU A 1 191 ? -24.850 -34.823 9.284 1.00 30.27 191 LEU A C 1
ATOM 1399 O O . LEU A 1 191 ? -24.840 -36.042 9.021 1.00 31.25 191 LEU A O 1
ATOM 1404 N N . ARG A 1 192 ? -24.775 -34.272 10.484 1.00 30.20 192 ARG A N 1
ATOM 1405 C CA . ARG A 1 192 ? -24.667 -35.114 11.714 1.00 32.50 192 ARG A CA 1
ATOM 1406 C C . ARG A 1 192 ? -26.066 -35.678 12.012 1.00 35.64 192 ARG A C 1
ATOM 1407 O O . ARG A 1 192 ? -26.182 -36.788 12.564 1.00 35.66 192 ARG A O 1
ATOM 1415 N N . GLU A 1 193 ? -27.113 -34.938 11.632 1.00 38.07 193 GLU A N 1
ATOM 1416 C CA . GLU A 1 193 ? -28.511 -35.411 11.881 1.00 41.54 193 GLU A CA 1
ATOM 1417 C C . GLU A 1 193 ? -28.868 -36.540 10.933 1.00 42.65 193 GLU A C 1
ATOM 1418 O O . GLU A 1 193 ? -29.580 -37.501 11.278 1.00 44.29 193 GLU A O 1
ATOM 1424 N N . VAL A 1 194 ? -28.334 -36.427 9.742 1.00 42.46 194 VAL A N 1
ATOM 1425 C CA . VAL A 1 194 ? -28.729 -37.215 8.636 1.00 42.92 194 VAL A CA 1
ATOM 1426 C C . VAL A 1 194 ? -27.779 -38.375 8.488 1.00 43.54 194 VAL A C 1
ATOM 1427 O O . VAL A 1 194 ? -28.093 -39.345 7.795 1.00 43.81 194 VAL A O 1
ATOM 1431 N N . GLY A 1 195 ? -26.619 -38.300 9.151 1.00 42.22 195 GLY A N 1
ATOM 1432 C CA . GLY A 1 195 ? -25.567 -39.281 8.915 1.00 43.07 195 GLY A CA 1
ATOM 1433 C C . GLY A 1 195 ? -24.452 -39.234 9.946 1.00 42.83 195 GLY A C 1
ATOM 1434 O O . GLY A 1 195 ? -24.685 -38.834 11.087 1.00 42.76 195 GLY A O 1
ATOM 1435 N N . ASP A 1 196 ? -23.244 -39.626 9.538 1.00 44.09 196 ASP A N 1
ATOM 1436 C CA . ASP A 1 196 ? -22.110 -39.658 10.503 1.00 45.22 196 ASP A CA 1
ATOM 1437 C C . ASP A 1 196 ? -20.799 -39.086 9.928 1.00 44.06 196 ASP A C 1
ATOM 1438 O O . ASP A 1 196 ? -19.897 -39.835 9.566 1.00 44.37 196 ASP A O 1
ATOM 1443 N N . PRO A 1 197 ? -20.681 -37.751 9.836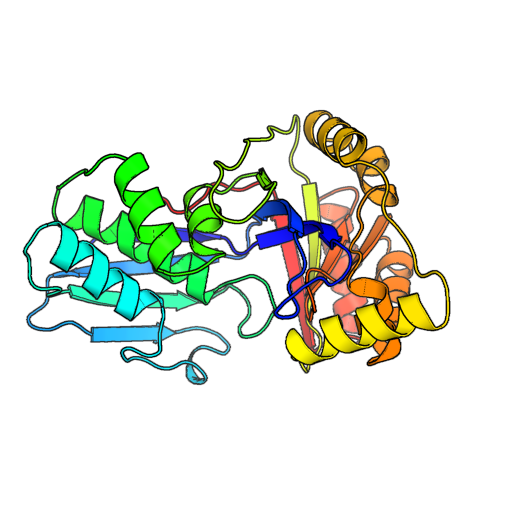 1.00 43.01 197 PRO A N 1
ATOM 1444 C CA . PRO A 1 197 ? -19.516 -37.290 9.058 1.00 41.72 197 PRO A CA 1
ATOM 1445 C C . PRO A 1 197 ? -18.164 -37.631 9.749 1.00 41.24 197 PRO A C 1
ATOM 1446 O O . PRO A 1 197 ? -18.182 -38.267 10.807 1.00 41.05 197 PRO A O 1
ATOM 1450 N N . PRO A 1 198 ? -16.999 -37.276 9.137 1.00 41.14 198 PRO A N 1
ATOM 1451 C CA . PRO A 1 198 ? -15.751 -37.623 9.871 1.00 41.42 198 PRO A CA 1
ATOM 1452 C C . PRO A 1 198 ? -15.619 -36.962 11.255 1.00 41.28 198 PRO A C 1
ATOM 1453 O O . PRO A 1 198 ? -15.860 -35.731 11.412 1.00 42.25 198 PRO A O 1
ATOM 1457 N N . ARG A 1 199 ? -15.287 -37.798 12.254 1.00 41.28 199 ARG A N 1
ATOM 1458 C CA . ARG A 1 199 ? -15.039 -37.378 13.628 1.00 39.88 199 ARG A CA 1
ATOM 1459 C C . ARG A 1 199 ? -13.504 -37.569 13.875 1.00 39.14 199 ARG A C 1
ATOM 1460 O O . ARG A 1 199 ? -12.855 -38.547 13.401 1.00 37.00 199 ARG A O 1
ATOM 1468 N N . LEU A 1 200 ? -12.885 -36.557 14.481 1.00 36.77 200 LEU A N 1
ATOM 1469 C CA . LEU A 1 200 ? -11.434 -36.589 14.495 1.00 35.72 200 LEU A CA 1
ATOM 1470 C C . LEU A 1 200 ? -10.870 -37.458 15.566 1.00 35.62 200 LEU A C 1
ATOM 1471 O O . LEU A 1 200 ? -11.438 -37.547 16.668 1.00 34.67 200 LEU A O 1
ATOM 1476 N N . GLY A 1 201 ? -9.716 -38.039 15.225 1.00 35.67 201 GLY A N 1
ATOM 1477 C CA . GLY A 1 201 ? -8.741 -38.419 16.262 1.00 37.02 201 GLY A CA 1
ATOM 1478 C C . GLY A 1 201 ? -8.628 -37.434 17.455 1.00 35.67 201 GLY A C 1
ATOM 1479 O O . GLY A 1 201 ? -9.238 -36.348 17.504 1.00 33.82 201 GLY A O 1
ATOM 1480 N N . GLU A 1 202 ? -7.840 -37.845 18.443 1.00 32.82 202 GLU A N 1
ATOM 1481 C CA . GLU A 1 202 ? -7.612 -37.032 19.653 1.00 31.04 202 GLU A CA 1
ATOM 1482 C C . GLU A 1 202 ? -6.532 -36.079 19.415 1.00 24.60 202 GLU A C 1
ATOM 1483 O O . GLU A 1 202 ? -5.753 -36.365 18.515 1.00 29.55 202 GLU A O 1
ATOM 1489 N N . PRO A 1 203 ? -6.419 -34.904 20.185 1.00 19.95 203 PRO A N 1
ATOM 1490 C CA . PRO A 1 203 ? -5.325 -34.167 19.532 1.00 18.61 203 PRO A CA 1
ATOM 1491 C C . PRO A 1 203 ? -3.957 -34.529 19.986 1.00 17.35 203 PRO A C 1
ATOM 1492 O O . PRO A 1 203 ? -2.967 -34.080 19.427 1.00 16.37 203 PRO A O 1
ATOM 1496 N N . GLY A 1 204 ? -3.869 -35.441 20.935 1.00 17.41 204 GLY A N 1
ATOM 1497 C CA . GLY A 1 204 ? -2.464 -35.788 21.300 1.00 18.50 204 GLY A CA 1
ATOM 1498 C C . GLY A 1 204 ? -1.532 -36.338 20.206 1.00 18.26 204 GLY A C 1
ATOM 1499 O O . GLY A 1 204 ? -0.396 -35.904 20.128 1.00 20.22 204 GLY A O 1
ATOM 1500 N N . PRO A 1 205 ? -2.019 -37.243 19.368 1.00 19.89 205 PRO A N 1
ATOM 1501 C CA . PRO A 1 205 ? -1.198 -37.695 18.274 1.00 19.45 205 PRO A CA 1
ATOM 1502 C C . PRO A 1 205 ? -0.709 -36.520 17.368 1.00 18.31 205 PRO A C 1
ATOM 1503 O O . PRO A 1 205 ? 0.394 -36.543 16.858 1.00 18.20 205 PRO A O 1
ATOM 1507 N N . VAL A 1 206 ? -1.610 -35.565 17.136 1.00 18.96 206 VAL A N 1
ATOM 1508 C CA . VAL A 1 206 ? -1.200 -34.378 16.342 1.00 18.18 206 VAL A CA 1
ATOM 1509 C C . VAL A 1 206 ? -0.069 -33.624 17.007 1.00 16.91 206 VAL A C 1
ATOM 1510 O O . VAL A 1 206 ? 0.956 -33.292 16.380 1.00 17.17 206 VAL A O 1
ATOM 1514 N N . LEU A 1 207 ? -0.201 -33.384 18.322 1.00 17.28 207 LEU A N 1
ATOM 1515 C CA . LEU A 1 207 ? 0.886 -32.709 19.025 1.00 17.99 207 LEU A CA 1
ATOM 1516 C C . LEU A 1 207 ? 2.182 -33.520 19.013 1.00 16.99 207 LEU A C 1
ATOM 1517 O O . LEU A 1 207 ? 3.267 -32.942 18.892 1.00 16.58 207 LEU A O 1
ATOM 1522 N N . ALA A 1 208 ? 2.093 -34.851 19.139 1.00 18.50 208 ALA A N 1
ATOM 1523 C CA . ALA A 1 208 ? 3.330 -35.679 19.065 1.00 19.18 208 ALA A CA 1
ATOM 1524 C C . ALA A 1 208 ? 4.071 -35.607 17.699 1.00 17.52 208 ALA A C 1
ATOM 1525 O O . ALA A 1 208 ? 5.293 -35.481 17.655 1.00 17.54 208 ALA A O 1
ATOM 1527 N N . ALA A 1 209 ? 3.293 -35.548 16.587 1.00 18.04 209 ALA A N 1
ATOM 1528 C CA . ALA A 1 209 ? 3.849 -35.406 15.264 1.00 17.19 209 ALA A CA 1
ATOM 1529 C C . ALA A 1 209 ? 4.494 -34.036 15.097 1.00 19.29 209 ALA A C 1
ATOM 1530 O O . ALA A 1 209 ? 5.579 -33.900 14.557 1.00 17.81 209 ALA A O 1
ATOM 1532 N N . LEU A 1 210 ? 3.817 -33.007 15.639 1.00 18.19 210 LEU A N 1
ATOM 1533 C CA . LEU A 1 210 ? 4.398 -31.674 15.572 1.00 19.55 210 LEU A CA 1
ATOM 1534 C C . LEU A 1 210 ? 5.676 -31.598 16.371 1.00 19.83 210 LEU A C 1
ATOM 1535 O O . LEU A 1 210 ? 6.682 -31.059 15.947 1.00 18.49 210 LEU A O 1
ATOM 1540 N N . ALA A 1 211 ? 5.612 -32.096 17.612 1.00 20.31 211 ALA A N 1
ATOM 1541 C CA . ALA A 1 211 ? 6.836 -32.141 18.408 1.00 20.95 211 ALA A CA 1
ATOM 1542 C C . ALA A 1 211 ? 8.010 -32.838 17.717 1.00 20.55 211 ALA A C 1
ATOM 1543 O O . ALA A 1 211 ? 9.141 -32.313 17.763 1.00 22.18 211 ALA A O 1
ATOM 1545 N N . ALA A 1 212 ? 7.730 -33.956 17.035 1.00 21.06 212 ALA A N 1
ATOM 1546 C CA . ALA A 1 212 ? 8.705 -34.708 16.315 1.00 22.00 212 ALA A CA 1
ATOM 1547 C C . ALA A 1 212 ? 9.225 -34.008 15.047 1.00 23.14 212 ALA A C 1
ATOM 1548 O O . ALA A 1 212 ? 10.314 -34.351 14.520 1.00 23.52 212 ALA A O 1
ATOM 1550 N N . GLY A 1 213 ? 8.547 -32.945 14.589 1.00 22.44 213 GLY A N 1
ATOM 1551 C CA . GLY A 1 213 ? 8.950 -32.263 13.362 1.00 22.26 213 GLY A CA 1
ATOM 1552 C C . GLY A 1 213 ? 8.778 -33.162 12.134 1.00 23.61 213 GLY A C 1
ATOM 1553 O O . GLY A 1 213 ? 9.518 -33.016 11.175 1.00 24.78 213 GLY A O 1
ATOM 1554 N N . ASP A 1 214 ? 7.882 -34.138 12.227 1.00 21.60 214 ASP A N 1
ATOM 1555 C CA . ASP A 1 214 ? 7.845 -35.205 11.207 1.00 23.38 214 ASP A CA 1
ATOM 1556 C C . ASP A 1 214 ? 6.629 -35.028 10.327 1.00 20.86 214 ASP A C 1
ATOM 1557 O O . ASP A 1 214 ? 5.535 -35.339 10.743 1.00 20.01 214 ASP A O 1
ATOM 1562 N N . PRO A 1 215 ? 6.798 -34.469 9.101 1.00 20.00 215 PRO A N 1
ATOM 1563 C CA . PRO A 1 215 ? 5.597 -34.261 8.304 1.00 20.31 215 PRO A CA 1
ATOM 1564 C C . PRO A 1 215 ? 4.925 -35.508 7.798 1.00 19.54 215 PRO A C 1
ATOM 1565 O O . PRO A 1 215 ? 3.711 -35.473 7.651 1.00 17.51 215 PRO A O 1
ATOM 1569 N N . ASP A 1 216 ? 5.681 -36.612 7.639 1.00 21.14 216 ASP A N 1
ATOM 1570 C CA . ASP A 1 216 ? 5.010 -37.831 7.249 1.00 22.39 216 ASP A CA 1
ATOM 1571 C C . ASP A 1 216 ? 4.088 -38.321 8.379 1.00 21.84 216 ASP A C 1
ATOM 1572 O O . ASP A 1 216 ? 3.009 -38.828 8.095 1.00 21.93 216 ASP A O 1
ATOM 1577 N N . GLN A 1 217 ? 4.472 -38.082 9.635 1.00 21.07 217 GLN A N 1
ATOM 1578 C CA . GLN A 1 217 ? 3.631 -38.502 10.748 1.00 21.62 217 GLN A CA 1
ATOM 1579 C C . GLN A 1 217 ? 2.419 -37.552 10.945 1.00 20.02 217 GLN A C 1
ATOM 1580 O O . GLN A 1 217 ? 1.328 -37.991 11.249 1.00 19.40 217 GLN A O 1
ATOM 1586 N N . LEU A 1 218 ? 2.697 -36.247 10.718 1.00 17.35 218 LEU A N 1
ATOM 1587 C CA . LEU A 1 218 ? 1.618 -35.220 10.883 1.00 16.86 218 LEU A CA 1
ATOM 1588 C C . LEU A 1 218 ? 0.524 -35.321 9.833 1.00 16.09 218 LEU A C 1
ATOM 1589 O O . LEU A 1 218 ? -0.635 -35.165 10.137 1.00 16.31 218 LEU A O 1
ATOM 1594 N N . ALA A 1 219 ? 0.948 -35.587 8.593 1.00 16.63 219 ALA A N 1
ATOM 1595 C CA . ALA A 1 219 ? 0.025 -35.485 7.469 1.00 18.63 219 ALA A CA 1
ATOM 1596 C C . ALA A 1 219 ? -1.347 -36.175 7.605 1.00 19.29 219 ALA A C 1
ATOM 1597 O O . ALA A 1 219 ? -2.350 -35.555 7.461 1.00 19.54 219 ALA A O 1
ATOM 1599 N N . PRO A 1 220 ? -1.435 -37.484 7.958 1.00 18.59 220 PRO A N 1
ATOM 1600 C CA . PRO A 1 220 ? -2.717 -38.173 8.046 1.00 19.64 220 PRO A CA 1
ATOM 1601 C C . PRO A 1 220 ? -3.501 -37.768 9.293 1.00 18.45 220 PRO A C 1
ATOM 1602 O O . PRO A 1 220 ? -4.676 -38.140 9.436 1.00 20.40 220 PRO A O 1
ATOM 1606 N N . LEU A 1 221 ? -2.880 -36.989 10.213 1.00 19.20 221 LEU A N 1
ATOM 1607 C CA . LEU A 1 221 ? -3.513 -36.555 11.429 1.00 16.59 221 LEU A CA 1
ATOM 1608 C C . LEU A 1 221 ? -4.141 -35.124 11.305 1.00 15.78 221 LEU A C 1
ATOM 1609 O O . LEU A 1 221 ? -4.926 -34.691 12.160 1.00 17.09 221 LEU A O 1
ATOM 1614 N N . LEU A 1 222 ? -3.762 -34.376 10.254 1.00 14.87 222 LEU A N 1
ATOM 1615 C CA . LEU A 1 222 ? -4.454 -33.083 10.032 1.00 14.79 222 LEU A CA 1
ATOM 1616 C C . LEU A 1 222 ? -5.922 -33.324 9.821 1.00 16.56 222 LEU A C 1
ATOM 1617 O O . LEU A 1 222 ? -6.364 -34.279 9.129 1.00 18.15 222 LEU A O 1
ATOM 1622 N N . GLY A 1 223 ? -6.717 -32.440 10.371 1.00 17.02 223 GLY A N 1
ATOM 1623 C CA . GLY A 1 223 ? -8.162 -32.619 10.193 1.00 19.66 223 GLY A CA 1
ATOM 1624 C C . GLY A 1 223 ? -8.970 -31.459 10.640 1.00 17.65 223 GLY A C 1
ATOM 1625 O O . GLY A 1 223 ? -8.545 -30.682 11.460 1.00 18.62 223 GLY A O 1
ATOM 1626 N N . ASN A 1 224 ? -10.188 -31.380 10.110 1.00 17.29 224 ASN A N 1
ATOM 1627 C CA . ASN A 1 224 ? -11.055 -30.264 10.432 1.00 16.45 224 ASN A CA 1
ATOM 1628 C C . ASN A 1 224 ? -12.518 -30.781 10.347 1.00 18.21 224 ASN A C 1
ATOM 1629 O O . ASN A 1 224 ? -12.901 -31.215 9.288 1.00 17.44 224 ASN A O 1
ATOM 1634 N N . GLU A 1 225 ? -13.225 -30.778 11.482 1.00 18.01 225 GLU A N 1
ATOM 1635 C CA . GLU A 1 225 ? -14.592 -31.319 11.475 1.00 19.99 225 GLU A CA 1
ATOM 1636 C C . GLU A 1 225 ? -15.525 -30.482 10.615 1.00 19.45 225 GLU A C 1
ATOM 1637 O O . GLU A 1 225 ? -16.564 -30.983 10.223 1.00 21.88 225 GLU A O 1
ATOM 1643 N N . MET A 1 226 ? -15.154 -29.211 10.356 1.00 19.30 226 MET A N 1
ATOM 1644 C CA . MET A 1 226 ? -15.981 -28.341 9.488 1.00 20.48 226 MET A CA 1
ATOM 1645 C C . MET A 1 226 ? -15.775 -28.729 8.010 1.00 20.80 226 MET A C 1
ATOM 1646 O O . MET A 1 226 ? -16.624 -28.321 7.140 1.00 20.41 226 MET A O 1
ATOM 1651 N N . GLN A 1 227 ? -14.747 -29.505 7.638 1.00 17.25 227 GLN A N 1
ATOM 1652 C CA . GLN A 1 227 ? -14.457 -29.769 6.255 1.00 17.85 227 GLN A CA 1
ATOM 1653 C C . GLN A 1 227 ? -15.574 -30.451 5.457 1.00 19.62 227 GLN A C 1
ATOM 1654 O O . GLN A 1 227 ? -15.940 -30.024 4.370 1.00 20.22 227 GLN A O 1
ATOM 1660 N N . ALA A 1 228 ? -16.139 -31.502 6.040 1.00 21.06 228 ALA A N 1
ATOM 1661 C CA . ALA A 1 228 ? -17.253 -32.145 5.386 1.00 22.97 228 ALA A CA 1
ATOM 1662 C C . ALA A 1 228 ? -18.344 -31.211 5.008 1.00 21.71 228 ALA A C 1
ATOM 1663 O O . ALA A 1 228 ? -18.923 -31.438 3.908 1.00 24.63 228 ALA A O 1
ATOM 1665 N N . ALA A 1 229 ? -18.698 -30.276 5.896 1.00 21.25 229 ALA A N 1
ATOM 1666 C CA . ALA A 1 229 ? -19.763 -29.310 5.748 1.00 24.15 229 ALA A CA 1
ATOM 1667 C C . ALA A 1 229 ? -19.337 -28.320 4.674 1.00 25.17 229 ALA A C 1
ATOM 1668 O O . ALA A 1 229 ? -20.097 -28.102 3.723 1.00 24.18 229 ALA A O 1
ATOM 1670 N N . ALA A 1 230 ? -18.125 -27.758 4.794 1.00 23.78 230 ALA A N 1
ATOM 1671 C CA . ALA A 1 230 ? -17.636 -26.961 3.583 1.00 22.18 230 ALA A CA 1
ATOM 1672 C C . ALA A 1 230 ? -17.751 -27.621 2.203 1.00 23.66 230 ALA A C 1
ATOM 1673 O O . ALA A 1 230 ? -18.181 -26.952 1.195 1.00 25.03 230 ALA A O 1
ATOM 1675 N N . VAL A 1 231 ? -17.338 -28.876 2.102 1.00 21.97 231 VAL A N 1
ATOM 1676 C CA . VAL A 1 231 ? -17.204 -29.688 0.898 1.00 24.81 231 VAL A CA 1
ATOM 1677 C C . VAL A 1 231 ? -18.589 -30.063 0.365 1.00 27.88 231 VAL A C 1
ATOM 1678 O O . VAL A 1 231 ? -18.779 -30.241 -0.870 1.00 28.10 231 VAL A O 1
ATOM 1682 N N . SER A 1 232 ? -19.506 -30.232 1.322 1.00 28.29 232 SER A N 1
ATOM 1683 C CA . SER A 1 232 ? -20.933 -30.443 0.997 1.00 30.75 232 SER A CA 1
ATOM 1684 C C . SER A 1 232 ? -21.452 -29.242 0.238 1.00 30.30 232 SER A C 1
ATOM 1685 O O . SER A 1 232 ? -22.065 -29.409 -0.828 1.00 30.55 232 SER A O 1
ATOM 1688 N N . LEU A 1 233 ? -21.217 -28.036 0.749 1.00 29.08 233 LEU A N 1
ATOM 1689 C CA . LEU A 1 233 ? -21.669 -26.820 0.089 1.00 30.02 233 LEU A CA 1
ATOM 1690 C C . LEU A 1 233 ? -20.897 -26.470 -1.198 1.00 31.51 233 LEU A C 1
ATOM 1691 O O . LEU A 1 233 ? -21.504 -26.126 -2.281 1.00 30.14 233 LEU A O 1
ATOM 1696 N N . ASP A 1 234 ? -19.579 -26.551 -1.124 1.00 32.03 234 ASP A N 1
ATOM 1697 C CA . ASP A 1 234 ? -18.753 -26.394 -2.329 1.00 34.34 234 ASP A CA 1
ATOM 1698 C C . ASP A 1 234 ? -17.910 -27.598 -2.722 1.00 33.87 234 ASP A C 1
ATOM 1699 O O . ASP A 1 234 ? -16.749 -27.761 -2.275 1.00 31.81 234 ASP A O 1
ATOM 1704 N N . PRO A 1 235 ? -18.476 -28.482 -3.540 1.00 31.51 235 PRO A N 1
ATOM 1705 C CA . PRO A 1 235 ? -17.795 -29.721 -3.897 1.00 31.88 235 PRO A CA 1
ATOM 1706 C C . PRO A 1 235 ? -16.488 -29.515 -4.634 1.00 29.61 235 PRO A C 1
ATOM 1707 O O . PRO A 1 235 ? -15.692 -30.450 -4.724 1.00 31.83 235 PRO A O 1
ATOM 1711 N N . ALA A 1 236 ? -16.287 -28.311 -5.164 1.00 29.90 236 ALA A N 1
ATOM 1712 C CA . ALA A 1 236 ? -15.051 -27.976 -5.893 1.00 29.57 236 ALA A CA 1
ATOM 1713 C C . ALA A 1 236 ? -13.879 -28.143 -4.931 1.00 27.17 236 ALA A C 1
ATOM 1714 O O . ALA A 1 236 ? -12.759 -28.482 -5.366 1.00 27.66 236 ALA A O 1
ATOM 1716 N N . LEU A 1 237 ? -14.165 -27.948 -3.648 1.00 27.74 237 LEU A N 1
ATOM 1717 C CA . LEU A 1 237 ? -13.100 -28.052 -2.599 1.00 27.09 237 LEU A CA 1
ATOM 1718 C C . LEU A 1 237 ? -12.524 -29.438 -2.546 1.00 27.65 237 LEU A C 1
ATOM 1719 O O . LEU A 1 237 ? -11.289 -29.622 -2.392 1.00 26.61 237 LEU A O 1
ATOM 1724 N N . ALA A 1 238 ? -13.402 -30.431 -2.690 1.00 28.97 238 ALA A N 1
ATOM 1725 C CA . ALA A 1 238 ? -12.962 -31.803 -2.834 1.00 30.48 238 ALA A CA 1
ATOM 1726 C C . ALA A 1 238 ? -11.947 -32.060 -3.960 1.00 28.74 238 ALA A C 1
ATOM 1727 O O . ALA A 1 238 ? -10.940 -32.699 -3.736 1.00 28.89 238 ALA A O 1
ATOM 1729 N N . ARG A 1 239 ? -12.155 -31.493 -5.153 1.00 26.82 239 ARG A N 1
ATOM 1730 C CA . ARG A 1 239 ? -11.182 -31.696 -6.246 1.00 27.05 239 ARG A CA 1
ATOM 1731 C C . ARG A 1 239 ? -9.931 -30.916 -5.976 1.00 25.12 239 ARG A C 1
ATOM 1732 O O . ARG A 1 239 ? -8.880 -31.335 -6.423 1.00 27.67 239 ARG A O 1
ATOM 1740 N N . ALA A 1 240 ? -10.073 -29.771 -5.300 1.00 23.66 240 ALA A N 1
ATOM 1741 C CA . ALA A 1 240 ? -8.882 -28.946 -4.994 1.00 24.34 240 ALA A CA 1
ATOM 1742 C C . ALA A 1 240 ? -7.982 -29.688 -4.020 1.00 22.30 240 ALA A C 1
ATOM 1743 O O . ALA A 1 240 ? -6.770 -29.710 -4.185 1.00 21.63 240 ALA A O 1
ATOM 1745 N N . LEU A 1 241 ? -8.557 -30.337 -3.015 1.00 22.56 241 LEU A N 1
ATOM 1746 C CA . LEU A 1 241 ? -7.739 -31.021 -2.051 1.00 23.84 241 LEU A CA 1
ATOM 1747 C C . LEU A 1 241 ? -7.071 -32.173 -2.738 1.00 25.87 241 LEU A C 1
ATOM 1748 O O . LEU A 1 241 ? -5.931 -32.436 -2.507 1.00 27.07 241 LEU A O 1
ATOM 1753 N N . ARG A 1 242 ? -7.784 -32.842 -3.668 1.00 27.04 242 ARG A N 1
ATOM 1754 C CA . ARG A 1 242 ? -7.169 -33.952 -4.382 1.00 28.22 242 ARG A CA 1
ATOM 1755 C C . ARG A 1 242 ? -6.039 -33.505 -5.313 1.00 26.02 242 ARG A C 1
ATOM 1756 O O . ARG A 1 242 ? -5.015 -34.180 -5.329 1.00 28.70 242 ARG A O 1
ATOM 1764 N N . ALA A 1 243 ? -6.195 -32.348 -5.977 1.00 25.50 243 ALA A N 1
ATOM 1765 C CA . ALA A 1 243 ? -5.247 -31.759 -6.893 1.00 24.59 243 ALA A CA 1
ATOM 1766 C C . ALA A 1 243 ? -3.956 -31.480 -6.176 1.00 24.54 243 ALA A C 1
ATOM 1767 O O . ALA A 1 243 ? -2.897 -31.711 -6.689 1.00 26.48 243 ALA A O 1
ATOM 1769 N N . GLY A 1 244 ? -4.081 -30.927 -4.969 1.00 23.50 244 GLY A N 1
ATOM 1770 C CA . GLY A 1 244 ? -2.856 -30.604 -4.209 1.00 21.53 244 GLY A CA 1
ATOM 1771 C C . GLY A 1 244 ? -2.056 -31.826 -3.874 1.00 20.85 244 GLY A C 1
ATOM 1772 O O . GLY A 1 244 ? -0.811 -31.776 -3.895 1.00 24.22 244 GLY A O 1
ATOM 1773 N N . VAL A 1 245 ? -2.739 -32.898 -3.500 1.00 22.09 245 VAL A N 1
ATOM 1774 C CA . VAL A 1 245 ? -2.096 -34.142 -3.262 1.00 24.20 245 VAL A CA 1
ATOM 1775 C C . VAL A 1 245 ? -1.516 -34.739 -4.579 1.00 25.98 245 VAL A C 1
ATOM 1776 O O . VAL A 1 245 ? -0.415 -35.249 -4.576 1.00 28.17 245 VAL A O 1
ATOM 1780 N N . GLU A 1 246 ? -2.247 -34.599 -5.679 1.00 29.81 246 GLU A N 1
ATOM 1781 C CA . GLU A 1 246 ? -1.813 -35.150 -6.992 1.00 31.65 246 GLU A CA 1
ATOM 1782 C C . GLU A 1 246 ? -0.532 -34.381 -7.364 1.00 31.50 246 GLU A C 1
ATOM 1783 O O . GLU A 1 246 ? 0.411 -34.938 -7.949 1.00 32.49 246 GLU A O 1
ATOM 1789 N N . ALA A 1 247 ? -0.454 -33.118 -6.941 1.00 31.20 247 ALA A N 1
ATOM 1790 C CA . ALA A 1 247 ? 0.706 -32.249 -7.169 1.00 28.55 247 ALA A CA 1
ATOM 1791 C C . ALA A 1 247 ? 1.956 -32.593 -6.369 1.00 27.74 247 ALA A C 1
ATOM 1792 O O . ALA A 1 247 ? 3.060 -32.054 -6.681 1.00 28.91 247 ALA A O 1
ATOM 1794 N N . GLY A 1 248 ? 1.778 -33.443 -5.338 1.00 25.40 248 GLY A N 1
ATOM 1795 C CA . GLY A 1 248 ? 2.880 -33.951 -4.540 1.00 24.42 248 GLY A CA 1
ATOM 1796 C C . GLY A 1 248 ? 2.770 -33.666 -3.038 1.00 22.13 248 GLY A C 1
ATOM 1797 O O . GLY A 1 248 ? 3.643 -34.078 -2.271 1.00 22.45 248 GLY A O 1
ATOM 1798 N N . ALA A 1 249 ? 1.735 -32.930 -2.638 1.00 21.70 249 ALA A N 1
ATOM 1799 C CA . ALA A 1 249 ? 1.555 -32.700 -1.178 1.00 20.74 249 ALA A CA 1
ATOM 1800 C C . ALA A 1 249 ? 1.299 -34.033 -0.486 1.00 20.83 249 ALA A C 1
ATOM 1801 O O . ALA A 1 249 ? 0.719 -34.982 -1.063 1.00 20.28 249 ALA A O 1
ATOM 1803 N N . LEU A 1 250 ? 1.708 -34.104 0.768 1.00 18.74 250 LEU A N 1
ATOM 1804 C CA . LEU A 1 250 ? 1.365 -35.289 1.585 1.00 19.89 250 LEU A CA 1
ATOM 1805 C C . LEU A 1 25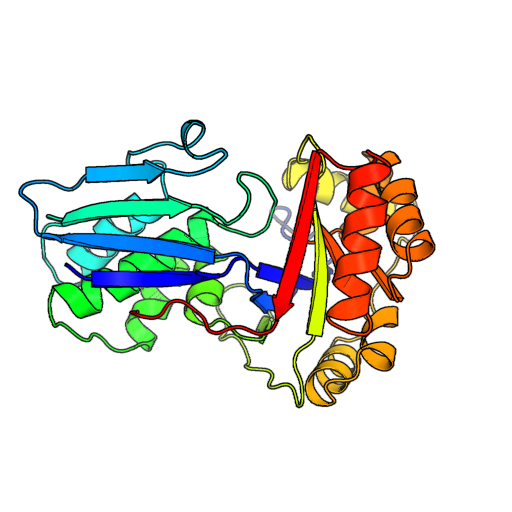0 ? -0.089 -35.388 1.912 1.00 21.44 250 LEU A C 1
ATOM 1806 O O . LEU A 1 250 ? -0.654 -36.501 1.914 1.00 22.27 250 LEU A O 1
ATOM 1811 N N . ALA A 1 251 ? -0.704 -34.255 2.264 1.00 20.31 251 ALA A N 1
ATOM 1812 C CA . ALA A 1 251 ? -2.103 -34.224 2.660 1.00 19.92 251 ALA A CA 1
ATOM 1813 C C . ALA A 1 251 ? -2.550 -32.782 2.499 1.00 19.27 251 ALA A C 1
ATOM 1814 O O . ALA A 1 251 ? -1.748 -31.830 2.496 1.00 17.18 251 ALA A O 1
ATOM 1816 N N . GLY A 1 252 ? -3.836 -32.631 2.341 1.00 19.03 252 GLY A N 1
ATOM 1817 C CA . GLY A 1 252 ? -4.475 -31.312 2.274 1.00 18.33 252 GLY A CA 1
ATOM 1818 C C . GLY A 1 252 ? -5.738 -31.313 3.055 1.00 17.28 252 GLY A C 1
ATOM 1819 O O . GLY A 1 252 ? -6.470 -32.367 3.054 1.00 18.94 252 GLY A O 1
ATOM 1820 N N . ILE A 1 253 ? -6.035 -30.228 3.785 1.00 16.20 253 ILE A N 1
ATOM 1821 C CA . ILE A 1 253 ? -7.298 -30.036 4.489 1.00 16.27 253 ILE A CA 1
ATOM 1822 C C . ILE A 1 253 ? -7.858 -28.645 4.238 1.00 18.01 253 ILE A C 1
ATOM 1823 O O . ILE A 1 253 ? -7.127 -27.750 3.844 1.00 18.90 253 ILE A O 1
ATOM 1828 N N . VAL A 1 254 ? -9.156 -28.428 4.404 1.00 16.35 254 VAL A N 1
ATOM 1829 C CA . VAL A 1 254 ? -9.626 -27.054 4.452 1.00 19.55 254 VAL A CA 1
ATOM 1830 C C . VAL A 1 254 ? -9.424 -26.523 5.861 1.00 19.84 254 VAL A C 1
ATOM 1831 O O . VAL A 1 254 ? -9.598 -27.277 6.844 1.00 21.94 254 VAL A O 1
ATOM 1835 N N . SER A 1 255 ? -8.969 -25.284 5.992 1.00 19.99 255 SER A N 1
ATOM 1836 C CA . SER A 1 255 ? -8.729 -24.673 7.344 1.00 22.20 255 SER A CA 1
ATOM 1837 C C . SER A 1 255 ? -9.918 -23.825 7.756 1.00 23.78 255 SER A C 1
ATOM 1838 O O . SER A 1 255 ? -10.372 -22.886 7.082 1.00 22.92 255 SER A O 1
ATOM 1841 N N . GLY A 1 256 ? -10.484 -24.162 8.912 1.00 24.28 256 GLY A N 1
ATOM 1842 C CA . GLY A 1 256 ? -11.663 -23.364 9.366 1.00 26.81 256 GLY A CA 1
ATOM 184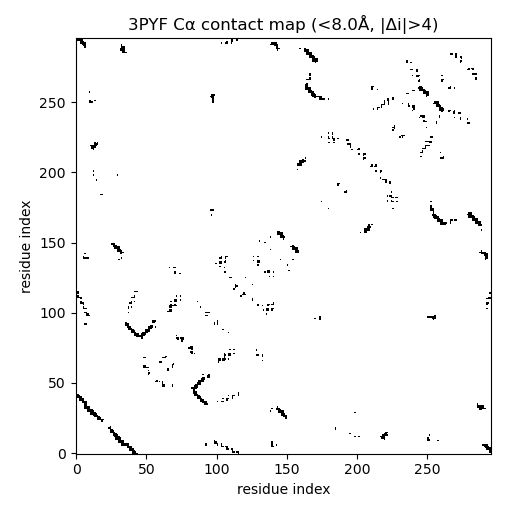3 C C . GLY A 1 256 ? -12.909 -23.691 8.552 1.00 27.27 256 GLY A C 1
ATOM 1844 O O . GLY A 1 256 ? -13.145 -24.812 8.119 1.00 26.77 256 GLY A O 1
ATOM 1845 N N . SER A 1 257 ? -13.603 -22.625 8.163 1.00 29.33 257 SER A N 1
ATOM 1846 C CA . SER A 1 257 ? -14.697 -22.755 7.277 1.00 31.69 257 SER A CA 1
ATOM 1847 C C . SER A 1 257 ? -14.243 -22.433 5.816 1.00 32.49 257 SER A C 1
ATOM 1848 O O . SER A 1 257 ? -15.093 -22.301 4.904 1.00 35.72 257 SER A O 1
ATOM 1851 N N . GLY A 1 258 ? -12.925 -22.397 5.589 1.00 31.76 258 GLY A N 1
ATOM 1852 C CA . GLY A 1 258 ? -12.276 -21.857 4.366 1.00 30.86 258 GLY A CA 1
ATOM 1853 C C . GLY A 1 258 ? -12.194 -20.323 4.255 1.00 30.90 258 GLY A C 1
ATOM 1854 O O . GLY A 1 258 ? -12.740 -19.590 5.114 1.00 30.74 258 GLY A O 1
ATOM 1855 N N . PRO A 1 259 ? -11.627 -19.817 3.118 1.00 30.20 259 PRO A N 1
ATOM 1856 C CA . PRO A 1 259 ? -11.286 -20.580 1.903 1.00 29.54 259 PRO A CA 1
ATOM 1857 C C . PRO A 1 259 ? -9.878 -21.195 1.839 1.00 30.18 259 PRO A C 1
ATOM 1858 O O . PRO A 1 259 ? -9.453 -21.513 0.724 1.00 30.51 259 PRO A O 1
ATOM 1862 N N . THR A 1 260 ? -9.078 -21.167 2.922 1.00 28.22 260 THR A N 1
ATOM 1863 C CA . THR A 1 260 ? -7.772 -21.700 2.864 1.00 25.98 260 THR A CA 1
ATOM 1864 C C . THR A 1 260 ? -7.854 -23.251 2.761 1.00 22.43 260 THR A C 1
ATOM 1865 O O . THR A 1 260 ? -8.586 -23.921 3.545 1.00 21.25 260 THR A O 1
ATOM 1869 N N . CYS A 1 261 ? -7.188 -23.791 1.732 1.00 19.51 261 CYS A N 1
ATOM 1870 C CA . CYS A 1 261 ? -6.838 -25.221 1.767 1.00 18.20 261 CYS A CA 1
ATOM 1871 C C . CYS A 1 261 ? -5.394 -25.211 2.152 1.00 17.99 261 CYS A C 1
ATOM 1872 O O . CYS A 1 261 ? -4.615 -24.447 1.566 1.00 17.70 261 CYS A O 1
ATOM 1875 N N . ALA A 1 262 ? -5.017 -26.087 3.081 1.00 14.40 262 ALA A N 1
ATOM 1876 C CA . ALA A 1 262 ? -3.632 -26.136 3.507 1.00 14.54 262 ALA A CA 1
ATOM 1877 C C . ALA A 1 262 ? -3.058 -27.457 3.146 1.00 15.83 262 ALA A C 1
ATOM 1878 O O . ALA A 1 26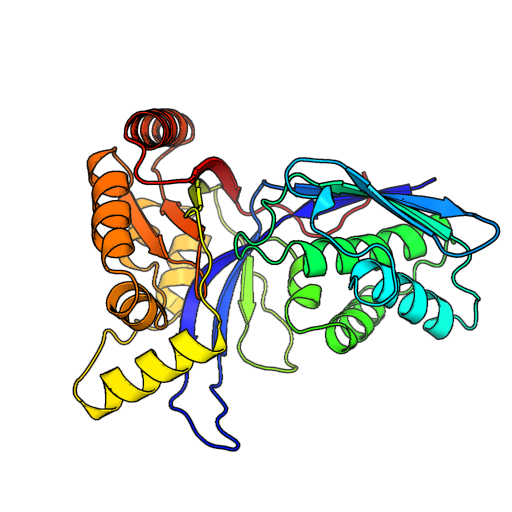2 ? -3.610 -28.497 3.495 1.00 17.02 262 ALA A O 1
ATOM 1880 N N . PHE A 1 263 ? -1.895 -27.433 2.480 1.00 14.74 263 PHE A N 1
ATOM 1881 C CA . PHE A 1 263 ? -1.241 -28.648 2.019 1.00 15.50 263 PHE A CA 1
ATOM 1882 C C . PHE A 1 263 ? 0.121 -28.813 2.656 1.00 14.28 263 PHE A C 1
ATOM 1883 O O . PHE A 1 263 ? 1.000 -27.979 2.540 1.00 15.76 263 PHE A O 1
ATOM 1891 N N . LEU A 1 264 ? 0.295 -29.918 3.394 1.00 15.00 264 LEU A N 1
ATOM 1892 C CA . LEU A 1 264 ? 1.582 -30.151 4.071 1.00 15.23 264 LEU A CA 1
ATOM 1893 C C . LEU A 1 264 ? 2.509 -30.888 3.120 1.00 17.20 264 LEU A C 1
ATOM 1894 O O . LEU A 1 264 ? 2.062 -31.885 2.512 1.00 19.07 264 LEU A O 1
ATOM 1899 N N . CYS A 1 265 ? 3.672 -30.324 2.901 1.00 17.52 265 CYS A N 1
ATOM 1900 C CA . CYS A 1 265 ? 4.715 -30.900 1.967 1.00 16.95 265 CYS A CA 1
ATOM 1901 C C . CYS A 1 265 ? 5.912 -31.449 2.721 1.00 20.03 265 CYS A C 1
ATOM 1902 O O . CYS A 1 265 ? 6.130 -31.162 3.924 1.00 20.11 265 CYS A O 1
ATOM 1905 N N . THR A 1 266 ? 6.745 -32.212 2.037 1.00 18.51 266 THR A N 1
ATOM 1906 C CA . THR A 1 266 ? 7.866 -32.819 2.726 1.00 22.24 266 THR A CA 1
ATOM 1907 C C . THR A 1 266 ? 9.007 -31.904 2.936 1.00 20.51 266 THR A C 1
ATOM 1908 O O . THR A 1 266 ? 9.836 -32.158 3.821 1.00 22.73 266 THR A O 1
ATOM 1912 N N . SER A 1 267 ? 9.122 -30.820 2.150 1.00 19.29 267 SER A N 1
ATOM 1913 C CA . SER A 1 267 ? 10.308 -29.952 2.173 1.00 19.64 267 SER A CA 1
ATOM 1914 C C . SER A 1 267 ? 10.011 -28.624 1.473 1.00 18.81 267 SER A C 1
ATOM 1915 O O . SER A 1 267 ? 8.973 -28.479 0.846 1.00 20.03 267 SER A O 1
ATOM 1918 N N . ALA A 1 268 ? 10.950 -27.683 1.573 1.00 20.16 268 ALA A N 1
ATOM 1919 C CA . ALA A 1 268 ? 10.754 -26.385 0.937 1.00 19.55 268 ALA A CA 1
ATOM 1920 C C . ALA A 1 268 ? 10.755 -26.592 -0.554 1.00 20.61 268 ALA A C 1
ATOM 1921 O O . ALA A 1 268 ? 9.920 -26.062 -1.244 1.00 21.51 268 ALA A O 1
ATOM 1923 N N . SER A 1 269 ? 11.698 -27.410 -1.039 1.00 20.26 269 SER A N 1
ATOM 1924 C CA . SER A 1 269 ? 11.667 -27.739 -2.478 1.00 20.86 269 SER A CA 1
ATOM 1925 C C . SER A 1 269 ? 10.353 -28.336 -2.972 1.00 20.71 269 SER A C 1
ATOM 1926 O O . SER A 1 269 ? 9.845 -27.949 -3.998 1.00 22.08 269 SER A O 1
ATOM 1929 N N . SER A 1 270 ? 9.811 -29.285 -2.244 1.00 20.90 270 SER A N 1
ATOM 1930 C CA . SER A 1 270 ? 8.612 -29.921 -2.613 1.00 21.75 270 SER A CA 1
ATOM 1931 C C . SER A 1 270 ? 7.484 -28.877 -2.627 1.00 21.68 270 SER A C 1
ATOM 1932 O O . SER A 1 270 ? 6.680 -28.821 -3.555 1.00 22.07 270 SER A O 1
ATOM 1935 N N . ALA A 1 271 ? 7.459 -27.980 -1.626 1.00 19.61 271 ALA A N 1
ATOM 1936 C CA . ALA A 1 271 ? 6.337 -27.032 -1.564 1.00 19.37 271 ALA A CA 1
ATOM 1937 C C . ALA A 1 271 ? 6.403 -26.104 -2.758 1.00 19.72 271 ALA A C 1
ATOM 1938 O O . ALA A 1 271 ? 5.371 -25.744 -3.307 1.00 19.91 271 ALA A O 1
ATOM 1940 N N . ILE A 1 272 ? 7.632 -25.740 -3.148 1.00 21.51 272 ILE A N 1
ATOM 1941 C CA . ILE A 1 272 ? 7.745 -24.873 -4.344 1.00 22.54 272 ILE A CA 1
ATOM 1942 C C . ILE A 1 272 ? 7.138 -25.568 -5.543 1.00 22.97 272 ILE A C 1
ATOM 1943 O O . ILE A 1 272 ? 6.521 -24.877 -6.424 1.00 25.81 272 ILE A O 1
ATOM 1948 N N . ASP A 1 273 ? 7.390 -26.864 -5.647 1.00 24.24 273 ASP A N 1
ATOM 1949 C CA . ASP A 1 273 ? 6.971 -27.607 -6.866 1.00 25.97 273 ASP A CA 1
ATOM 1950 C C . ASP A 1 273 ? 5.487 -27.824 -6.812 1.00 25.59 273 ASP A C 1
ATOM 1951 O O . ASP A 1 273 ? 4.744 -27.700 -7.841 1.00 25.79 273 ASP A O 1
ATOM 1956 N N . VAL A 1 274 ? 5.018 -28.201 -5.615 1.00 22.20 274 VAL A N 1
ATOM 1957 C CA . VAL A 1 274 ? 3.539 -28.388 -5.432 1.00 22.60 274 VAL A CA 1
ATOM 1958 C C . VAL A 1 274 ? 2.806 -27.071 -5.721 1.00 20.54 274 VAL A C 1
ATOM 1959 O O . VAL A 1 274 ? 1.746 -27.056 -6.382 1.00 21.70 274 VAL A O 1
ATOM 1963 N N . GLY A 1 275 ? 3.321 -25.939 -5.222 1.00 20.96 275 GLY A N 1
ATOM 1964 C CA . GLY A 1 275 ? 2.768 -24.605 -5.405 1.00 22.34 275 GLY A CA 1
ATOM 1965 C C . GLY A 1 275 ? 2.733 -24.232 -6.901 1.00 22.58 275 GLY A C 1
ATOM 1966 O O . GLY A 1 275 ? 1.720 -23.757 -7.384 1.00 24.77 275 GLY A O 1
ATOM 1967 N N . ALA A 1 276 ? 3.859 -24.407 -7.582 1.00 24.34 276 ALA A N 1
ATOM 1968 C CA . ALA A 1 276 ? 3.842 -24.187 -9.037 1.00 26.33 276 ALA A CA 1
ATOM 1969 C C . ALA A 1 276 ? 2.750 -24.949 -9.766 1.00 26.85 276 ALA A C 1
ATOM 1970 O O . ALA A 1 276 ? 2.004 -24.316 -10.591 1.00 28.58 276 ALA A O 1
ATOM 1972 N N . GLN A 1 277 ? 2.652 -26.256 -9.499 1.00 26.65 277 GLN A N 1
ATOM 1973 C CA . GLN A 1 277 ? 1.616 -27.123 -10.159 1.00 29.00 277 GLN A CA 1
ATOM 1974 C C . GLN A 1 277 ? 0.228 -26.638 -9.873 1.00 30.03 277 GLN A C 1
ATOM 1975 O O . GLN A 1 277 ? -0.587 -26.487 -10.791 1.00 30.97 277 GLN A O 1
ATOM 1981 N N . LEU A 1 278 ? -0.048 -26.317 -8.595 1.00 29.63 278 LEU A N 1
ATOM 1982 C CA . LEU A 1 278 ? -1.347 -25.792 -8.251 1.00 30.08 278 LEU A CA 1
ATOM 1983 C C . LEU A 1 278 ? -1.710 -24.458 -8.820 1.00 31.22 278 LEU A C 1
ATOM 1984 O O . LEU A 1 278 ? -2.878 -24.242 -9.114 1.00 31.46 278 LEU A O 1
ATOM 1989 N N . SER A 1 279 ? -0.762 -23.549 -8.945 1.00 31.54 279 SER A N 1
ATOM 1990 C CA . SER A 1 279 ? -1.013 -22.241 -9.512 1.00 33.09 279 SER A CA 1
ATOM 1991 C C . SER A 1 279 ? -1.338 -22.419 -11.011 1.00 36.14 279 SER A C 1
ATOM 1992 O O . SER A 1 279 ? -2.294 -21.809 -11.516 1.00 34.72 279 SER A O 1
ATOM 1995 N N . GLY A 1 280 ? -0.502 -23.220 -11.680 1.00 38.22 280 GLY A N 1
ATOM 1996 C CA . GLY A 1 280 ? -0.670 -23.510 -13.125 1.00 42.31 280 GLY A CA 1
ATOM 1997 C C . GLY A 1 280 ? -2.056 -24.059 -13.487 1.00 44.37 280 GLY A C 1
ATOM 1998 O O . GLY A 1 280 ? -2.660 -23.641 -14.509 1.00 45.29 280 GLY A O 1
ATOM 1999 N N . ALA A 1 281 ? -2.543 -24.965 -12.635 1.00 45.16 281 ALA A N 1
ATOM 2000 C CA . ALA A 1 281 ? -3.770 -25.750 -12.814 1.00 45.69 281 ALA A CA 1
ATOM 2001 C C . ALA A 1 281 ? -5.089 -25.005 -12.542 1.00 45.76 281 ALA A C 1
ATOM 2002 O O . ALA A 1 281 ? -6.183 -25.568 -12.737 1.00 46.56 281 ALA A O 1
ATOM 2004 N N . GLY A 1 282 ? -4.998 -23.768 -12.067 1.00 45.41 282 GLY A N 1
ATOM 2005 C CA . GLY A 1 282 ? -6.157 -22.909 -11.864 1.00 45.49 282 GLY A CA 1
ATOM 2006 C C . GLY A 1 282 ? -7.326 -23.403 -11.019 1.00 45.75 282 GLY A C 1
ATOM 2007 O O . GLY A 1 282 ? -8.427 -22.893 -11.168 1.00 46.63 282 GLY A O 1
ATOM 2008 N N . VAL A 1 283 ? -7.124 -24.370 -10.124 1.00 45.02 283 VAL A N 1
ATOM 2009 C CA . VAL A 1 283 ? -8.236 -24.741 -9.220 1.00 43.89 283 VAL A CA 1
ATOM 2010 C C . VAL A 1 283 ? -8.512 -23.650 -8.126 1.00 42.68 283 VAL A C 1
ATOM 2011 O O . VAL A 1 283 ? -9.645 -23.591 -7.577 1.00 42.67 283 VAL A O 1
ATOM 2015 N N . CYS A 1 284 ? -7.528 -22.761 -7.885 1.00 38.75 284 CYS A N 1
ATOM 2016 C CA . CYS A 1 284 ? -7.607 -21.699 -6.843 1.00 37.43 284 CYS A CA 1
ATOM 2017 C C . CYS A 1 284 ? -7.364 -20.247 -7.336 1.00 36.56 284 CYS A C 1
ATOM 2018 O O . CYS A 1 284 ? -6.708 -20.039 -8.329 1.00 37.06 284 CYS A O 1
ATOM 2021 N N . ARG A 1 285 ? -7.847 -19.230 -6.617 1.00 35.01 285 ARG A N 1
ATOM 2022 C CA . ARG A 1 285 ? -7.558 -17.845 -6.974 1.00 32.59 285 ARG A CA 1
ATOM 2023 C C . ARG A 1 285 ? -6.092 -17.527 -6.683 1.00 32.61 285 ARG A C 1
ATOM 2024 O O . ARG A 1 285 ? -5.434 -16.881 -7.431 1.00 30.29 285 ARG A O 1
ATOM 2032 N N . THR A 1 286 ? -5.594 -17.985 -5.549 1.00 28.37 286 THR A N 1
ATOM 2033 C CA . THR A 1 286 ? -4.259 -17.511 -5.085 1.00 27.15 286 THR A CA 1
ATOM 2034 C C . THR A 1 286 ? -3.553 -18.726 -4.481 1.00 25.84 286 THR A C 1
ATOM 2035 O O . THR A 1 286 ? -4.186 -19.515 -3.790 1.00 22.53 286 THR A O 1
ATOM 2039 N N . VAL A 1 287 ? -2.259 -18.895 -4.759 1.00 22.96 287 VAL A N 1
ATOM 2040 C CA . VAL A 1 287 ? -1.473 -20.056 -4.215 1.00 23.24 287 VAL A CA 1
ATOM 2041 C C . VAL A 1 287 ? -0.186 -19.469 -3.606 1.00 23.02 287 VAL A C 1
ATOM 2042 O O . VAL A 1 287 ? 0.442 -18.579 -4.191 1.00 22.74 287 VAL A O 1
ATOM 2046 N N . ARG A 1 288 ? 0.137 -19.907 -2.378 1.00 21.62 288 ARG A N 1
ATOM 2047 C CA . ARG A 1 288 ? 1.274 -19.300 -1.703 1.00 19.51 288 ARG A CA 1
ATOM 2048 C C . ARG A 1 288 ? 2.030 -20.388 -0.942 1.00 19.66 288 ARG A C 1
ATOM 2049 O O . ARG A 1 288 ? 1.409 -21.391 -0.487 1.00 21.28 288 ARG A O 1
ATOM 2057 N N . VAL A 1 289 ? 3.351 -20.194 -0.862 1.00 18.14 289 VAL A N 1
ATOM 2058 C CA . VAL A 1 289 ? 4.137 -21.130 0.000 1.00 17.76 289 VAL A CA 1
ATOM 2059 C C . VAL A 1 289 ? 4.352 -20.463 1.341 1.00 15.71 289 VAL A C 1
ATOM 2060 O O . VAL A 1 289 ? 4.437 -19.205 1.489 1.00 16.67 289 VAL A O 1
ATOM 2064 N N . ALA A 1 290 ? 4.499 -21.331 2.406 1.00 14.73 290 ALA A N 1
ATOM 2065 C CA . ALA A 1 290 ? 4.754 -20.752 3.734 1.00 15.36 290 ALA A CA 1
ATOM 2066 C C . ALA A 1 290 ? 5.467 -21.764 4.597 1.00 16.78 290 ALA A C 1
ATOM 2067 O O . ALA A 1 290 ? 5.392 -22.973 4.292 1.00 18.33 290 ALA A O 1
ATOM 2069 N N . THR A 1 291 ? 6.056 -21.301 5.693 1.00 16.42 291 THR A N 1
ATOM 2070 C CA . THR A 1 291 ? 6.632 -22.244 6.698 1.00 16.29 291 THR A CA 1
ATOM 2071 C C . THR A 1 291 ? 5.987 -21.987 8.024 1.00 17.67 291 THR A C 1
ATOM 2072 O O . THR A 1 291 ? 5.419 -20.911 8.233 1.00 15.45 291 THR A O 1
ATOM 2076 N N . GLY A 1 292 ? 5.946 -23.017 8.851 1.00 15.65 292 GLY A N 1
ATOM 2077 C CA . GLY A 1 292 ? 5.417 -22.789 10.258 1.00 14.69 292 GLY A CA 1
ATOM 2078 C C . GLY A 1 292 ? 6.129 -23.782 11.177 1.00 15.37 292 GLY A C 1
ATOM 2079 O O . GLY A 1 292 ? 6.654 -24.785 10.722 1.00 15.99 292 GLY A O 1
ATOM 2080 N N . PRO A 1 293 ? 6.155 -23.529 12.459 1.00 15.50 293 PRO A N 1
ATOM 2081 C CA . PRO A 1 293 ? 5.619 -22.325 13.141 1.00 13.49 293 PRO A CA 1
ATOM 2082 C C . PRO A 1 293 ? 6.517 -21.154 12.932 1.00 13.72 293 PRO A C 1
ATOM 2083 O O . PRO A 1 293 ? 7.763 -21.267 12.677 1.00 16.28 293 PRO A O 1
ATOM 2087 N N . VAL A 1 294 ? 5.921 -19.957 13.098 1.00 13.46 294 VAL A N 1
ATOM 2088 C CA . VAL A 1 294 ? 6.684 -18.696 13.165 1.00 11.71 294 VAL A CA 1
ATOM 2089 C C . VAL A 1 294 ? 6.173 -17.997 14.423 1.00 14.81 294 VAL A C 1
ATOM 2090 O O . VAL A 1 294 ? 5.083 -18.308 14.870 1.00 14.38 294 VAL A O 1
ATOM 2094 N N . PRO A 1 295 ? 6.922 -17.018 14.932 1.00 15.28 295 PRO A N 1
ATOM 2095 C CA . PRO A 1 295 ? 6.538 -16.332 16.151 1.00 16.47 295 PRO A CA 1
ATOM 2096 C C . PRO A 1 295 ? 5.283 -15.486 16.003 1.00 16.46 295 PRO A C 1
ATOM 2097 O O . PRO A 1 295 ? 4.931 -15.079 14.854 1.00 16.27 295 PRO A O 1
ATOM 2101 N N . GLY A 1 296 ? 4.667 -15.172 17.157 1.00 15.50 296 GLY A N 1
ATOM 2102 C CA . GLY A 1 296 ? 3.540 -14.221 17.133 1.00 14.75 296 GLY A CA 1
ATOM 2103 C C . GLY A 1 296 ? 3.957 -12.745 16.991 1.00 16.62 296 GLY A C 1
ATOM 2104 O O . GLY A 1 296 ? 5.065 -12.457 16.675 1.00 16.09 296 GLY A O 1
ATOM 2105 N N . ALA A 1 297 ? 3.018 -11.814 17.202 1.00 13.50 297 ALA A N 1
ATOM 2106 C CA . ALA A 1 297 ? 3.327 -10.359 17.042 1.00 13.55 297 ALA A CA 1
ATOM 2107 C C . ALA A 1 297 ? 4.571 -9.954 17.786 1.00 15.58 297 ALA A C 1
ATOM 2108 O O . ALA A 1 297 ? 4.730 -10.192 19.028 1.00 16.04 297 ALA A O 1
ATOM 2110 N N . ARG A 1 298 ? 5.534 -9.428 17.012 1.00 15.69 298 ARG A N 1
ATOM 2111 C CA . ARG A 1 298 ? 6.807 -8.924 17.608 1.00 17.36 298 ARG A CA 1
ATOM 2112 C C . ARG A 1 298 ? 7.347 -7.749 16.902 1.00 18.10 298 ARG A C 1
ATOM 2113 O O . ARG A 1 298 ? 7.150 -7.547 15.701 1.00 15.62 298 ARG A O 1
ATOM 2121 N N . VAL A 1 299 ? 7.961 -6.836 17.688 1.00 15.60 299 VAL A N 1
ATOM 2122 C CA . VAL A 1 299 ? 8.569 -5.698 17.109 1.00 17.08 299 VAL A CA 1
ATOM 2123 C C . VAL A 1 299 ? 9.760 -6.131 16.244 1.00 17.54 299 VAL A C 1
ATOM 2124 O O . VAL A 1 299 ? 10.627 -6.963 16.669 1.00 19.71 299 VAL A O 1
ATOM 2128 N N . VAL A 1 300 ? 9.802 -5.543 15.065 1.00 18.97 300 VAL A N 1
ATOM 2129 C CA . VAL A 1 300 ? 10.914 -5.780 14.123 1.00 21.63 300 VAL A CA 1
ATOM 2130 C C . VAL A 1 300 ? 11.712 -4.508 13.809 1.00 23.40 300 VAL A C 1
ATOM 2131 O O . VAL A 1 300 ? 12.823 -4.717 13.140 1.00 25.28 300 VAL A O 1
#

Foldseek 3Di:
DFKKKWFFKFWQDWFWAAQDPPRHTFIKTKIWTWPQIKMKAKAFAQAEWEAEDDPPRVVDDTDPVQLLNVLLCLLQVVVPHHSRMYMYMDHRPDDPFQRCHSLLNSLLSNQRCCVNVVPCDDPVVSLVSSLVSDQCNNCLQFFFIWIDGGRPDDTHHAAAPDKWKKKKFAAPDADDLVQLSVLLNVCVVVHNPDGADDCPQLSVCRNDNHLLSNAVRGDHSSQVSLCVVPVLVVVLQVLLVVQPFSGWTAGRSGDIIMTTHRDNVSSVSSQVSSVVVPSGPDMDMIMIRDGHIDID

Radius of gyration: 18.92 Å; Cα contacts (8 Å, |Δi|>4): 707; chains: 1; bounding box: 41×54×44 Å

Nearest PDB structures (foldseek):
  3pyf-assembly1_A  TM=1.003E+00  e=2.664E-62  Mycobacterium tuberculosis
  4emd-assembly1_A  TM=9.576E-01  e=6.547E-50  Mycobacteroides abscessus ATCC 19977
  4ed4-assembly1_A  TM=9.637E-01  e=2.333E-48  Mycobacteroides abscessus ATCC 19977
  2ww4-assembly1_B  TM=8.140E-01  e=4.529E-18  Escherichia coli
  2v8p-assembly2_B  TM=7.959E-01  e=1.705E-17  Aquifex aeolicus

Organism: Mycobacterium tuberculosis (strain ATCC 25618 / H37Rv) (NCBI:txid83332)

B-factor: mean 26.1, std 11.46, range [10.12, 75.35]

CATH classification: 3.30.230.10 (+1 more: 3.30.70.890)